Protein AF-A0AAU3IL36-F1 (afdb_monomer)

Foldseek 3Di:
DDDDPPPDPDDPPQPWDFQAKAQDPVVLVVLLVLCVVVVHPSVQKDKDFAPKDWDWDFPFFPDLVVLLQVLLVVLLVVLQVVLQVVLVPDPDPVVSVVSNVVSSVVSSVVRSVCSSVVVVVVDPPDRTDIDTDIDGSMMTMIGRPVCSVVSNVSCVVRDDPPRRPPDDPDPPDDPPPPPDDDPPPPPPPPPDPPPDDPPPPPDPVVVVVVVVVVVVVVVVVVVVVVVVVVVPPDDD

Nearest PDB structures (foldseek):
  8scx-assembly1_B  TM=8.638E-01  e=4.640E+00  Saccharomyces cerevisiae

pLDDT: mean 71.99, std 17.7, range [35.59, 97.5]

Radius of gyration: 37.18 Å; Cα contacts (8 Å, |Δi|>4): 236; chains: 1; bounding box: 108×60×87 Å

Mean predicted aligned error: 19.71 Å

Structure (mmCIF, N/CA/C/O backbone):
data_AF-A0AAU3IL36-F1
#
_entry.id   AF-A0AAU3IL36-F1
#
loop_
_atom_site.group_PDB
_atom_site.id
_atom_site.type_symbol
_atom_site.label_atom_id
_atom_site.label_alt_id
_atom_site.label_comp_id
_atom_site.label_asym_id
_atom_site.label_entity_id
_atom_site.label_seq_id
_atom_site.pdbx_PDB_ins_code
_atom_site.Cartn_x
_atom_site.Cartn_y
_atom_site.Cartn_z
_atom_site.occupancy
_atom_site.B_iso_or_equiv
_atom_site.auth_seq_id
_atom_site.auth_comp_id
_atom_site.auth_asym_id
_atom_site.auth_atom_id
_atom_site.pdbx_PDB_model_num
ATOM 1 N N . MET A 1 1 ? 30.737 -0.248 32.719 1.00 47.69 1 MET A N 1
ATOM 2 C CA . MET A 1 1 ? 29.610 0.654 32.406 1.00 47.69 1 MET A CA 1
ATOM 3 C C . MET A 1 1 ? 28.340 -0.180 32.448 1.00 47.69 1 MET A C 1
ATOM 5 O O . MET A 1 1 ? 28.147 -1.007 31.570 1.00 47.69 1 MET A O 1
ATOM 9 N N . GLN A 1 2 ? 27.564 -0.077 33.528 1.00 47.12 2 GLN A N 1
ATOM 10 C CA . GLN A 1 2 ? 26.271 -0.755 33.663 1.00 47.12 2 GLN A CA 1
ATOM 11 C C . GLN A 1 2 ? 25.231 0.098 32.939 1.00 47.12 2 GLN A C 1
ATOM 13 O O . GLN A 1 2 ? 24.998 1.242 33.318 1.00 47.12 2 GLN A O 1
ATOM 18 N N . TYR A 1 3 ? 24.672 -0.432 31.856 1.00 45.78 3 TYR A N 1
ATOM 19 C CA . TYR A 1 3 ? 23.538 0.176 31.176 1.00 45.78 3 TYR A CA 1
ATOM 20 C C . TYR A 1 3 ? 22.297 -0.099 32.032 1.00 45.78 3 TYR A C 1
ATOM 22 O O . TYR A 1 3 ? 21.746 -1.196 31.992 1.00 45.78 3 TYR A O 1
ATOM 30 N N . SER A 1 4 ? 21.901 0.870 32.862 1.00 60.88 4 SER A N 1
ATOM 31 C CA . SER A 1 4 ? 20.536 0.909 33.390 1.00 60.88 4 SER A CA 1
ATOM 32 C C . SER A 1 4 ? 19.607 1.115 32.197 1.00 60.88 4 SER A C 1
ATOM 34 O O . SER A 1 4 ? 19.754 2.139 31.523 1.00 60.88 4 SER A O 1
ATOM 36 N N . PRO A 1 5 ? 18.665 0.203 31.906 1.00 58.03 5 PRO A N 1
ATOM 37 C CA . PRO A 1 5 ? 17.601 0.540 30.981 1.00 58.03 5 PRO A CA 1
ATOM 38 C C . PRO A 1 5 ? 16.853 1.724 31.595 1.00 58.03 5 PRO A C 1
ATOM 40 O O . PRO A 1 5 ? 16.342 1.639 32.713 1.00 58.03 5 PRO A O 1
ATOM 43 N N . ALA A 1 6 ? 16.850 2.858 30.896 1.00 49.25 6 ALA A N 1
ATOM 44 C CA . ALA A 1 6 ? 15.913 3.922 31.195 1.00 49.25 6 ALA A CA 1
ATOM 45 C C . ALA A 1 6 ? 14.522 3.288 31.120 1.00 49.25 6 ALA A C 1
ATOM 47 O O . ALA A 1 6 ? 14.150 2.760 30.074 1.00 49.25 6 ALA A O 1
ATOM 48 N N . ALA A 1 7 ? 13.812 3.253 32.249 1.00 49.50 7 ALA A N 1
ATOM 49 C CA . ALA A 1 7 ? 12.426 2.831 32.287 1.00 49.50 7 ALA A CA 1
ATOM 50 C C . ALA A 1 7 ? 11.671 3.698 31.279 1.00 49.50 7 ALA A C 1
ATOM 52 O O . ALA A 1 7 ? 11.521 4.906 31.470 1.00 49.50 7 ALA A O 1
ATOM 53 N N . GLU A 1 8 ? 11.289 3.082 30.166 1.00 50.62 8 GLU A N 1
ATOM 54 C CA . GLU A 1 8 ? 10.425 3.686 29.170 1.00 50.62 8 GLU A CA 1
ATOM 55 C C . GLU A 1 8 ? 9.178 4.178 29.918 1.00 50.62 8 GLU A C 1
ATOM 57 O O . GLU A 1 8 ? 8.629 3.415 30.723 1.00 50.62 8 GLU A O 1
ATOM 62 N N . PRO A 1 9 ? 8.772 5.453 29.778 1.00 46.62 9 PRO A N 1
ATOM 63 C CA . PRO A 1 9 ? 7.613 5.957 30.491 1.00 46.62 9 PRO A CA 1
ATOM 64 C C . PRO A 1 9 ? 6.413 5.115 30.068 1.00 46.62 9 PRO A C 1
ATOM 66 O O . PRO A 1 9 ? 5.930 5.226 28.942 1.00 46.62 9 PRO A O 1
ATOM 69 N N . ALA A 1 10 ? 5.959 4.243 30.970 1.00 49.25 10 ALA A N 1
ATOM 70 C CA . ALA A 1 10 ? 4.724 3.506 30.806 1.00 49.25 10 ALA A CA 1
ATOM 71 C C . ALA A 1 10 ? 3.640 4.546 30.518 1.00 49.25 10 ALA A C 1
ATOM 73 O O . ALA A 1 10 ? 3.326 5.378 31.373 1.00 49.25 10 ALA A O 1
ATOM 74 N N . SER A 1 11 ? 3.128 4.537 29.284 1.00 51.50 11 SER A N 1
ATOM 75 C CA . SER A 1 11 ? 1.950 5.316 28.911 1.00 51.50 11 SER A CA 1
ATOM 76 C C . SER A 1 11 ? 0.910 5.107 30.010 1.00 51.50 11 SER A C 1
ATOM 78 O O . SER A 1 11 ? 0.756 3.956 30.431 1.00 51.50 11 SER A O 1
ATOM 80 N N . PRO A 1 12 ? 0.272 6.175 30.533 1.00 48.91 12 PRO A N 1
ATOM 81 C CA . PRO A 1 12 ? -0.570 6.089 31.719 1.00 48.91 12 PRO A CA 1
ATOM 82 C C . PRO A 1 12 ? -1.493 4.894 31.547 1.00 48.91 12 PRO A C 1
ATOM 84 O O . PRO A 1 12 ? -2.225 4.824 30.559 1.00 48.91 12 PRO A O 1
ATOM 87 N N . ALA A 1 13 ? -1.363 3.914 32.442 1.00 56.41 13 ALA A N 1
ATOM 88 C CA . ALA A 1 13 ? -2.150 2.699 32.409 1.00 56.41 13 ALA A CA 1
ATOM 89 C C . ALA A 1 13 ? -3.599 3.093 32.704 1.00 56.41 13 ALA A C 1
ATOM 91 O O . ALA A 1 13 ? -4.056 3.053 33.842 1.00 56.41 13 ALA A O 1
ATOM 92 N N . VAL A 1 14 ? -4.301 3.572 31.678 1.00 63.50 14 VAL A N 1
ATOM 93 C CA . VAL A 1 14 ? -5.748 3.702 31.694 1.00 63.50 14 VAL A CA 1
ATOM 94 C C . VAL A 1 14 ? -6.234 2.285 31.937 1.00 63.50 14 VAL A C 1
ATOM 96 O O . VAL A 1 14 ? -5.973 1.402 31.118 1.00 63.50 14 VAL A O 1
ATOM 99 N N . ASP A 1 15 ? -6.850 2.058 33.094 1.00 83.25 15 ASP A N 1
ATOM 100 C CA . ASP A 1 15 ? -7.436 0.770 33.444 1.00 83.25 15 ASP A CA 1
ATOM 101 C C . ASP A 1 15 ? -8.525 0.454 32.414 1.00 83.25 15 ASP A C 1
ATOM 103 O O . ASP A 1 15 ? -9.619 1.025 32.422 1.00 83.25 15 ASP A O 1
ATOM 107 N N . ARG A 1 16 ? -8.162 -0.380 31.441 1.00 85.44 16 ARG A N 1
ATOM 108 C CA . ARG A 1 16 ? -8.980 -0.764 30.296 1.00 85.44 16 ARG A CA 1
ATOM 109 C C . ARG A 1 16 ? -9.299 -2.239 30.432 1.00 85.44 16 ARG A C 1
ATOM 111 O O . ARG A 1 16 ? -8.406 -3.072 30.574 1.00 85.44 16 ARG A O 1
ATOM 118 N N . ARG A 1 17 ? -10.583 -2.561 30.366 1.00 88.25 17 ARG A N 1
ATOM 119 C CA . ARG A 1 17 ? -11.105 -3.919 30.493 1.00 88.25 17 ARG A CA 1
ATOM 120 C C . ARG A 1 17 ? -11.590 -4.414 29.144 1.00 88.25 17 ARG A C 1
ATOM 122 O O . ARG A 1 17 ? -12.101 -3.641 28.338 1.00 88.25 17 ARG A O 1
ATOM 129 N N . LEU A 1 18 ? -11.406 -5.709 28.909 1.00 89.19 18 LEU A N 1
ATOM 130 C CA . LEU A 1 18 ? -11.875 -6.365 27.698 1.00 89.19 18 LEU A CA 1
ATOM 131 C C . LEU A 1 18 ? -13.404 -6.311 27.639 1.00 89.19 18 LEU A C 1
ATOM 133 O O . LEU A 1 18 ? -14.065 -6.798 28.553 1.00 89.19 18 LEU A O 1
ATOM 137 N N . LEU A 1 19 ? -13.936 -5.756 26.554 1.00 87.25 19 LEU A N 1
ATOM 138 C CA . LEU A 1 19 ? -15.366 -5.725 26.271 1.00 87.25 19 LEU A CA 1
ATOM 139 C C . LEU A 1 19 ? -15.769 -6.919 25.405 1.00 87.25 19 LEU A C 1
ATOM 141 O O . LEU A 1 19 ? -16.670 -7.677 25.754 1.00 87.25 19 LEU A O 1
ATOM 145 N N . VAL A 1 20 ? -15.093 -7.085 24.269 1.00 86.31 20 VAL A N 1
ATOM 146 C CA . VAL A 1 20 ? -15.392 -8.122 23.279 1.00 86.31 20 VAL A CA 1
ATOM 147 C C . VAL A 1 20 ? -14.167 -8.382 22.410 1.00 86.31 20 VAL A C 1
ATOM 149 O O . VAL A 1 20 ? -13.289 -7.529 22.282 1.00 86.31 20 VAL A O 1
ATOM 152 N N . SER A 1 21 ? -14.120 -9.559 21.801 1.00 87.25 21 SER A N 1
ATOM 153 C CA . SER A 1 21 ? -13.015 -9.990 20.957 1.00 87.25 21 SER A CA 1
ATOM 154 C C . SER A 1 21 ? -13.503 -10.534 19.634 1.00 87.25 21 SER A C 1
ATOM 156 O O . SER A 1 21 ? -14.542 -11.191 19.583 1.00 87.25 21 SER A O 1
ATOM 158 N N . TYR A 1 22 ? -12.720 -10.287 18.591 1.00 86.94 22 TYR A N 1
ATOM 159 C CA . TYR A 1 22 ? -13.033 -10.638 17.215 1.00 86.94 22 TYR A CA 1
ATOM 160 C C . TYR A 1 22 ? -11.817 -11.241 16.510 1.00 86.94 22 TYR A C 1
ATOM 162 O O . TYR A 1 22 ? -10.682 -10.861 16.782 1.00 86.94 22 TYR A O 1
ATOM 170 N N . ASP A 1 23 ? -12.054 -12.115 15.535 1.00 84.81 23 ASP A N 1
ATOM 171 C CA . ASP A 1 23 ? -10.988 -12.725 14.720 1.00 84.81 23 ASP A CA 1
ATOM 172 C C . ASP A 1 23 ? -10.541 -11.831 13.552 1.00 84.81 23 ASP A C 1
ATOM 174 O O . ASP A 1 23 ? -9.595 -12.136 12.833 1.00 84.81 23 ASP A O 1
ATOM 178 N N . ASN A 1 24 ? -11.241 -10.718 13.324 1.00 85.19 24 ASN A N 1
ATOM 179 C CA . ASN A 1 24 ? -10.944 -9.790 12.243 1.00 85.19 24 ASN A CA 1
ATOM 180 C C . ASN A 1 24 ? -11.087 -8.333 12.692 1.00 85.19 24 ASN A C 1
ATOM 182 O O . ASN A 1 24 ? -11.968 -7.982 13.480 1.00 85.19 24 ASN A O 1
ATOM 186 N N . TYR A 1 25 ? -10.231 -7.475 12.136 1.00 86.81 25 TYR A N 1
ATOM 187 C CA . TYR A 1 25 ? -10.204 -6.050 12.460 1.00 86.81 25 TYR A CA 1
ATOM 188 C C . TYR A 1 25 ? -11.510 -5.336 12.084 1.00 86.81 25 TYR A C 1
ATOM 190 O O . TYR A 1 25 ? -11.97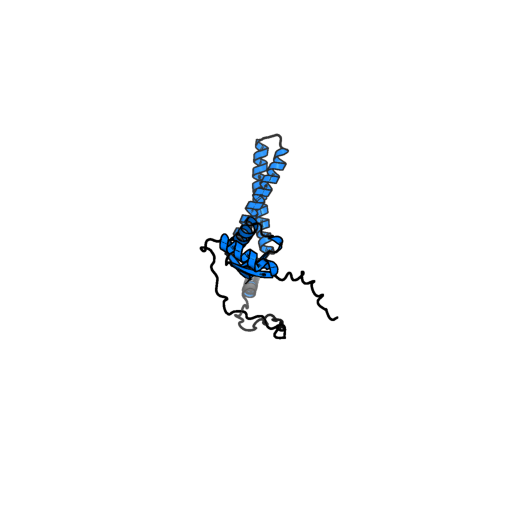6 -4.475 12.821 1.00 86.81 25 TYR A O 1
ATOM 198 N N . ALA A 1 26 ? -12.140 -5.721 10.969 1.00 88.75 26 ALA A N 1
ATOM 199 C CA . ALA A 1 26 ? -13.360 -5.075 10.489 1.00 88.75 26 ALA A CA 1
ATOM 200 C C . ALA A 1 26 ? -14.544 -5.238 11.462 1.00 88.75 26 ALA A C 1
ATOM 202 O O . ALA A 1 26 ? -15.341 -4.316 11.615 1.00 88.75 26 ALA A O 1
ATOM 203 N N . ALA A 1 27 ? -14.664 -6.387 12.130 1.00 83.88 27 ALA A N 1
ATOM 204 C CA . ALA A 1 27 ? -15.673 -6.625 13.159 1.00 83.88 27 ALA A CA 1
ATOM 205 C C . ALA A 1 27 ? -15.374 -5.827 14.436 1.00 83.88 27 ALA A C 1
ATOM 207 O O . ALA A 1 27 ? -16.287 -5.226 15.002 1.00 83.88 27 ALA A O 1
ATOM 208 N N . ALA A 1 28 ? -14.100 -5.733 14.837 1.00 87.06 28 ALA A N 1
ATOM 209 C CA . ALA A 1 28 ? -13.685 -4.875 15.946 1.00 87.06 28 ALA A CA 1
ATOM 210 C C . ALA A 1 28 ? -13.990 -3.393 15.671 1.00 87.06 28 ALA A C 1
ATOM 212 O O . ALA A 1 28 ? -14.538 -2.711 16.534 1.00 87.06 28 ALA A O 1
ATOM 213 N N . GLN A 1 29 ? -13.716 -2.914 14.455 1.00 90.06 29 GLN A N 1
ATOM 214 C CA . GLN A 1 29 ? -14.045 -1.553 14.034 1.00 90.06 29 GLN A CA 1
ATOM 215 C C . GLN A 1 29 ? -15.561 -1.312 14.035 1.00 90.06 29 GLN A C 1
ATOM 217 O O . GLN A 1 29 ? -16.012 -0.320 14.594 1.00 90.06 29 GLN A O 1
ATOM 222 N N . ARG A 1 30 ? -16.361 -2.249 13.506 1.00 88.62 30 ARG A N 1
ATOM 223 C CA . ARG A 1 30 ? -17.833 -2.155 13.532 1.00 88.62 30 ARG A CA 1
ATOM 224 C C . ARG A 1 30 ? -18.407 -2.085 14.948 1.00 88.62 30 ARG A C 1
ATOM 226 O O . ARG A 1 30 ? -19.402 -1.400 15.170 1.00 88.62 30 ARG A O 1
ATOM 233 N N . ALA A 1 31 ? -17.794 -2.774 15.909 1.00 85.62 31 ALA A N 1
ATOM 234 C CA . ALA A 1 31 ? -18.198 -2.687 17.308 1.00 85.62 31 ALA A CA 1
ATOM 235 C C . ALA A 1 31 ? -17.948 -1.287 17.889 1.00 85.62 31 ALA A C 1
ATOM 237 O O . ALA A 1 31 ? -18.802 -0.761 18.598 1.00 85.62 31 ALA A O 1
ATOM 238 N N . VAL A 1 32 ? -16.808 -0.671 17.559 1.00 89.31 32 VAL A N 1
ATOM 239 C CA . VAL A 1 32 ? -16.496 0.707 17.968 1.00 89.31 32 VAL A CA 1
ATOM 240 C C . VAL A 1 32 ? -17.412 1.714 17.270 1.00 89.31 32 VAL A C 1
ATOM 242 O O . VAL A 1 32 ? -17.919 2.608 17.941 1.00 89.31 32 VAL A O 1
ATOM 245 N N . ASP A 1 33 ? -17.709 1.532 15.980 1.00 89.50 33 ASP A N 1
ATOM 246 C CA . ASP A 1 33 ? -18.684 2.362 15.256 1.00 89.50 33 ASP A CA 1
ATOM 247 C C . ASP A 1 33 ? -20.070 2.283 15.912 1.00 89.50 33 ASP A C 1
ATOM 249 O O . ASP A 1 33 ? -20.683 3.307 16.187 1.00 89.50 33 ASP A O 1
ATOM 253 N N . THR A 1 34 ? -20.530 1.079 16.272 1.00 87.62 34 THR A N 1
ATOM 254 C CA . THR A 1 34 ? -21.825 0.889 16.957 1.00 87.62 34 THR A CA 1
ATOM 255 C C . THR A 1 34 ? -21.868 1.611 18.308 1.00 87.62 34 THR A C 1
ATOM 257 O O . THR A 1 34 ? -22.891 2.183 18.683 1.00 87.62 34 THR A O 1
ATOM 260 N N . LEU A 1 35 ? -20.757 1.600 19.053 1.00 87.50 35 LEU A N 1
ATOM 261 C CA . LEU A 1 35 ? -20.632 2.356 20.299 1.00 87.50 35 LEU A CA 1
ATOM 262 C C . LEU A 1 35 ? -20.668 3.868 20.030 1.00 87.50 35 LEU A C 1
ATOM 264 O O . LEU A 1 35 ? -21.391 4.587 20.720 1.00 87.50 35 LEU A O 1
ATOM 268 N N . SER A 1 36 ? -19.940 4.339 19.016 1.00 89.31 36 SER A N 1
ATOM 269 C CA . SER A 1 36 ? -19.925 5.747 18.603 1.00 89.31 36 SER A CA 1
ATOM 270 C C . SER A 1 36 ? -21.322 6.243 18.227 1.00 89.31 36 SER A C 1
ATOM 272 O O . SER A 1 36 ? -21.754 7.290 18.706 1.00 89.31 36 SER A O 1
ATOM 274 N N . ASP A 1 37 ? -22.055 5.472 17.424 1.00 89.44 37 ASP A N 1
ATOM 275 C CA . ASP A 1 37 ? -23.414 5.799 16.980 1.00 89.44 37 ASP A CA 1
ATOM 276 C C . ASP A 1 37 ? -24.404 5.863 18.151 1.00 89.44 37 ASP A C 1
ATOM 278 O O . ASP A 1 37 ? -25.346 6.656 18.146 1.00 89.44 37 ASP A O 1
ATOM 282 N N . ALA A 1 38 ? -24.164 5.067 19.195 1.00 86.25 38 ALA A N 1
ATOM 283 C CA . ALA A 1 38 ? -24.921 5.096 20.441 1.00 86.25 38 ALA A CA 1
ATOM 284 C C . ALA A 1 38 ? -24.519 6.249 21.390 1.00 86.25 38 ALA A C 1
ATOM 286 O O . ALA A 1 38 ? -25.052 6.347 22.498 1.00 86.25 38 ALA A O 1
ATOM 287 N N . GLY A 1 39 ? -23.594 7.123 20.978 1.00 84.94 39 GLY A N 1
ATOM 288 C CA . GLY A 1 39 ? -23.122 8.266 21.763 1.00 84.94 39 GLY A CA 1
ATOM 289 C C . GLY A 1 39 ? -22.106 7.904 22.848 1.00 84.94 39 GLY A C 1
ATOM 290 O O . GLY A 1 39 ? -21.935 8.658 23.807 1.00 84.94 39 GLY A O 1
ATOM 291 N N . PHE A 1 40 ? -21.450 6.748 22.737 1.00 89.06 40 PHE A N 1
ATOM 292 C CA . PHE A 1 40 ? -20.394 6.341 23.658 1.00 89.06 40 PHE A CA 1
ATOM 293 C C . PHE A 1 40 ? -19.097 7.143 23.408 1.00 89.06 40 PHE A C 1
ATOM 295 O O . PHE A 1 40 ? -18.701 7.294 22.251 1.00 89.06 40 PHE A O 1
ATOM 302 N N . PRO A 1 41 ? -18.383 7.607 24.454 1.00 87.12 41 PRO A N 1
ATOM 303 C CA . PRO A 1 41 ? -17.103 8.307 24.306 1.00 87.12 41 PRO A CA 1
ATOM 304 C C . PRO A 1 41 ? -15.976 7.340 23.892 1.00 87.12 41 PRO A C 1
ATOM 306 O O . PRO A 1 41 ? -15.272 6.763 24.732 1.00 87.12 41 PRO A O 1
ATOM 309 N N . VAL A 1 42 ? -15.814 7.134 22.580 1.00 86.06 42 VAL A N 1
ATOM 310 C CA . VAL A 1 42 ? -14.859 6.187 21.970 1.00 86.06 42 VAL A CA 1
ATOM 311 C C . VAL A 1 42 ? -13.389 6.503 22.247 1.00 86.06 42 VAL A C 1
ATOM 313 O O . VAL A 1 42 ? -12.550 5.613 22.126 1.00 86.06 42 VAL A O 1
ATOM 316 N N . GLU A 1 43 ? -13.055 7.709 22.700 1.00 87.75 43 GLU A N 1
ATOM 317 C CA . GLU A 1 43 ? -11.719 8.071 23.191 1.00 87.75 43 GLU A CA 1
ATOM 318 C C . GLU A 1 43 ? -11.265 7.210 24.387 1.00 87.75 43 GLU A C 1
ATOM 320 O O . GLU A 1 43 ? -10.069 7.075 24.654 1.00 87.75 43 GLU A O 1
ATOM 325 N N . ASN A 1 44 ? -12.217 6.572 25.075 1.00 87.38 44 ASN A N 1
ATOM 326 C CA . ASN A 1 44 ? -11.971 5.622 26.159 1.00 87.38 44 ASN A CA 1
ATOM 327 C C . ASN A 1 44 ? -11.914 4.161 25.687 1.00 87.38 44 ASN A C 1
ATOM 329 O O . ASN A 1 44 ? -11.810 3.256 26.522 1.00 87.38 44 ASN A O 1
ATOM 333 N N . SER A 1 45 ? -11.981 3.921 24.376 1.00 87.62 45 SER A N 1
ATOM 334 C CA . SER A 1 45 ? -11.866 2.600 23.764 1.00 87.62 45 SER A CA 1
ATOM 335 C C . SER A 1 45 ? -10.496 2.393 23.112 1.00 87.62 45 SER A C 1
ATOM 337 O O . SER A 1 45 ? -9.836 3.338 22.679 1.00 87.62 45 SER A O 1
ATOM 339 N N . ALA A 1 46 ? -10.035 1.148 23.072 1.00 89.00 46 ALA A N 1
ATOM 340 C CA . ALA A 1 46 ? -8.809 0.757 22.391 1.00 89.00 46 ALA A CA 1
ATOM 341 C C . ALA A 1 46 ? -9.008 -0.589 21.694 1.00 89.00 46 ALA A C 1
ATOM 343 O O . ALA A 1 46 ? -9.586 -1.504 22.275 1.00 89.00 46 ALA A O 1
ATOM 344 N N . ILE A 1 47 ? -8.489 -0.720 20.474 1.00 90.19 47 ILE A N 1
ATOM 345 C CA . ILE A 1 47 ? -8.417 -2.000 19.766 1.00 90.19 47 ILE A CA 1
ATOM 346 C C . ILE A 1 47 ? -6.985 -2.514 19.896 1.00 90.19 47 ILE A C 1
ATOM 348 O O . ILE A 1 47 ? -6.047 -1.846 19.461 1.00 90.19 47 ILE A O 1
ATOM 352 N N . ILE A 1 48 ? -6.812 -3.689 20.493 1.00 89.31 48 ILE A N 1
ATOM 353 C CA . ILE A 1 48 ? -5.513 -4.346 20.644 1.00 89.31 48 ILE A CA 1
ATOM 354 C C . ILE A 1 48 ? -5.499 -5.596 19.772 1.00 89.31 48 ILE A C 1
ATOM 356 O O . ILE A 1 48 ? -6.342 -6.474 19.918 1.00 89.31 48 ILE A O 1
ATOM 360 N N . GLY A 1 49 ? -4.523 -5.679 18.869 1.00 87.31 49 GLY A N 1
ATOM 361 C CA . GLY A 1 49 ? -4.206 -6.923 18.178 1.00 87.31 49 GLY A CA 1
ATOM 362 C C . GLY A 1 49 ? -3.405 -7.839 19.101 1.00 87.31 49 GLY A C 1
ATOM 363 O O . GLY A 1 49 ? -2.335 -7.450 19.570 1.00 87.31 49 GLY A O 1
ATOM 364 N N . SER A 1 50 ? -3.913 -9.035 19.364 1.00 87.19 50 SER A N 1
ATOM 365 C CA . SER A 1 50 ? -3.239 -10.092 20.117 1.00 87.19 50 SER A CA 1
ATOM 366 C C . SER A 1 50 ? -2.798 -11.220 19.178 1.00 87.19 50 SER A C 1
ATOM 368 O O . SER A 1 50 ? -3.230 -11.308 18.025 1.00 87.19 50 SER A O 1
ATOM 370 N N . ASP A 1 51 ? -1.862 -12.050 19.648 1.00 82.69 51 ASP A N 1
ATOM 371 C CA . ASP A 1 51 ? -1.294 -13.160 18.875 1.00 82.69 51 ASP A CA 1
ATOM 372 C C . ASP A 1 51 ? -0.719 -12.712 17.524 1.00 82.69 51 ASP A C 1
ATOM 374 O O . ASP A 1 51 ? -1.096 -13.224 16.470 1.00 82.69 51 ASP A O 1
ATOM 378 N N . LEU A 1 52 ? 0.178 -11.720 17.550 1.00 85.50 52 LEU A N 1
ATOM 379 C CA . LEU A 1 52 ? 0.849 -11.241 16.345 1.00 85.50 52 LEU A CA 1
ATOM 380 C C . LEU A 1 52 ? 1.647 -12.381 15.708 1.00 85.50 52 LEU A C 1
ATOM 382 O O . LEU A 1 52 ? 2.583 -12.923 16.298 1.00 85.50 52 LEU A O 1
ATOM 386 N N . ARG A 1 53 ? 1.271 -12.730 14.484 1.00 79.94 53 ARG A N 1
ATOM 387 C CA . ARG A 1 53 ? 1.948 -13.712 13.650 1.00 79.94 53 ARG A CA 1
ATOM 388 C C . ARG A 1 53 ? 2.650 -12.968 12.532 1.00 79.94 53 ARG A C 1
ATOM 390 O O . ARG A 1 53 ? 2.069 -12.112 11.867 1.00 79.94 53 ARG A O 1
ATOM 397 N N . LEU A 1 54 ? 3.919 -13.301 12.344 1.00 80.69 54 LEU A N 1
ATOM 398 C CA . LEU A 1 54 ? 4.654 -12.884 11.167 1.00 80.69 54 LEU A CA 1
ATOM 399 C C . LEU A 1 54 ? 4.292 -13.852 10.044 1.00 80.69 54 LEU A C 1
ATOM 401 O O . LEU A 1 54 ? 4.684 -15.018 10.081 1.00 80.69 54 LEU A O 1
ATOM 405 N N . GLU A 1 55 ? 3.514 -13.384 9.078 1.00 77.12 55 GLU A N 1
ATOM 406 C CA . GLU A 1 55 ? 3.256 -14.138 7.861 1.00 77.12 55 GLU A CA 1
ATOM 407 C C . GLU A 1 55 ? 4.321 -13.768 6.829 1.00 77.12 55 GLU A C 1
ATOM 409 O O . GLU A 1 55 ? 4.461 -12.608 6.427 1.00 77.12 55 GLU A O 1
ATOM 414 N N . GLU A 1 56 ? 5.097 -14.765 6.412 1.00 73.69 56 GLU A N 1
ATOM 415 C CA . GLU A 1 56 ? 6.024 -14.634 5.297 1.00 73.69 56 GLU A CA 1
ATOM 416 C C . GLU A 1 56 ? 5.336 -15.137 4.026 1.00 73.69 56 GLU A C 1
ATOM 418 O O . GLU A 1 56 ? 5.368 -16.324 3.697 1.00 73.69 56 GLU A O 1
ATOM 423 N N . THR A 1 57 ? 4.667 -14.234 3.304 1.00 74.94 57 THR A N 1
ATOM 424 C CA . THR A 1 57 ? 3.993 -14.611 2.060 1.00 74.94 57 THR A CA 1
ATOM 425 C C . THR A 1 57 ? 5.030 -14.740 0.944 1.00 74.94 57 THR A C 1
ATOM 427 O O . THR A 1 57 ? 5.556 -13.747 0.421 1.00 74.94 57 THR A O 1
ATOM 430 N N . VAL A 1 58 ? 5.321 -15.983 0.560 1.00 69.69 58 VAL A N 1
ATOM 431 C CA . VAL A 1 58 ? 6.204 -16.306 -0.567 1.00 69.69 58 VAL A CA 1
ATOM 432 C C . VAL A 1 58 ? 5.499 -15.909 -1.864 1.00 69.69 58 VAL A C 1
ATOM 434 O O . VAL A 1 58 ? 4.605 -16.596 -2.348 1.00 69.69 58 VAL A O 1
ATOM 437 N N . THR A 1 59 ? 5.885 -14.766 -2.428 1.00 66.88 59 THR A N 1
ATOM 438 C CA . THR A 1 59 ? 5.206 -14.173 -3.596 1.00 66.88 59 THR A CA 1
ATOM 439 C C . THR A 1 59 ? 5.644 -14.834 -4.914 1.00 66.88 59 THR A C 1
ATOM 441 O O . THR A 1 59 ? 4.983 -14.691 -5.942 1.00 66.88 59 THR A O 1
ATOM 444 N N . GLY A 1 60 ? 6.748 -15.588 -4.899 1.00 64.75 60 GLY A N 1
ATOM 445 C CA . GLY A 1 60 ? 7.234 -16.383 -6.028 1.00 64.75 60 GLY A CA 1
ATOM 446 C C . GLY A 1 60 ? 8.754 -16.339 -6.188 1.00 64.75 60 GLY A C 1
ATOM 447 O O . GLY A 1 60 ? 9.468 -15.749 -5.372 1.00 64.75 60 GLY A O 1
ATOM 448 N N . ARG A 1 61 ? 9.246 -16.962 -7.269 1.00 63.06 61 ARG A N 1
ATOM 449 C CA . ARG A 1 61 ? 10.673 -16.967 -7.626 1.00 63.06 61 ARG A CA 1
ATOM 450 C C . ARG A 1 61 ? 11.066 -15.603 -8.184 1.00 63.06 61 ARG A C 1
ATOM 452 O O . ARG A 1 61 ? 10.547 -15.180 -9.221 1.00 63.06 61 ARG A O 1
ATOM 459 N N . LEU A 1 62 ? 11.973 -14.915 -7.500 1.00 62.94 62 LEU A N 1
ATOM 460 C CA . LEU A 1 62 ? 12.538 -13.663 -7.988 1.00 62.94 62 LEU A CA 1
ATOM 461 C C . LEU A 1 62 ? 13.611 -14.014 -9.025 1.00 62.94 62 LEU A C 1
ATOM 463 O O . LEU A 1 62 ? 14.743 -14.324 -8.686 1.00 62.94 62 LEU A O 1
ATOM 467 N N . THR A 1 63 ? 13.227 -14.068 -10.298 1.00 71.06 63 THR A N 1
ATOM 468 C CA . THR A 1 63 ? 14.174 -14.322 -11.387 1.00 71.06 63 THR A CA 1
ATOM 469 C C . THR A 1 63 ? 14.767 -13.006 -11.876 1.00 71.06 63 THR A C 1
ATOM 471 O O . THR A 1 63 ? 14.060 -11.999 -11.976 1.00 71.06 63 THR A O 1
ATOM 474 N N . ASN A 1 64 ? 16.043 -13.027 -12.270 1.00 71.56 64 ASN A N 1
ATOM 475 C CA . ASN A 1 64 ? 16.737 -11.884 -12.877 1.00 71.56 64 ASN A CA 1
ATOM 476 C C . ASN A 1 64 ? 15.933 -11.240 -14.027 1.00 71.56 64 ASN A C 1
ATOM 478 O O . ASN A 1 64 ? 15.939 -10.022 -14.199 1.00 71.56 64 ASN A O 1
ATOM 482 N N . GLY A 1 65 ? 15.175 -12.051 -14.777 1.00 76.44 65 GLY A N 1
ATOM 483 C CA . GLY A 1 65 ? 14.287 -11.578 -15.839 1.00 76.44 65 GLY A CA 1
ATOM 484 C C . GLY A 1 65 ? 13.117 -10.725 -15.338 1.00 76.44 65 GLY A C 1
ATOM 485 O O . GLY A 1 65 ? 12.752 -9.750 -15.991 1.00 76.44 65 GLY A O 1
ATOM 486 N N . ARG A 1 66 ? 12.549 -11.025 -14.162 1.00 80.38 66 ARG A N 1
ATOM 487 C CA . ARG A 1 66 ? 11.458 -10.227 -13.582 1.00 80.38 66 ARG A CA 1
ATOM 488 C C . ARG A 1 66 ? 11.956 -8.868 -13.093 1.00 80.38 66 ARG A C 1
ATOM 490 O O . ARG A 1 66 ? 11.262 -7.880 -13.306 1.00 80.38 66 ARG A O 1
ATOM 497 N N . ALA A 1 67 ? 13.159 -8.813 -12.522 1.00 82.31 67 ALA A N 1
ATOM 498 C CA . ALA A 1 67 ? 13.801 -7.559 -12.127 1.00 82.31 67 ALA A CA 1
ATOM 499 C C . ALA A 1 67 ? 14.126 -6.667 -13.339 1.00 82.31 67 ALA A C 1
ATOM 501 O O . ALA A 1 67 ? 13.808 -5.474 -13.343 1.00 82.31 67 ALA A O 1
ATOM 502 N N . ALA A 1 68 ? 14.677 -7.260 -14.404 1.00 85.38 68 ALA A N 1
ATOM 503 C CA . ALA A 1 68 ? 14.912 -6.564 -15.666 1.00 85.38 68 ALA A CA 1
ATOM 504 C C . ALA A 1 68 ? 13.601 -6.064 -16.291 1.00 85.38 68 ALA A C 1
ATOM 506 O O . ALA A 1 68 ? 13.544 -4.932 -16.758 1.00 85.38 68 ALA A O 1
ATOM 507 N N . LEU A 1 69 ? 12.522 -6.852 -16.237 1.00 87.62 69 LEU A N 1
ATOM 508 C CA . LEU A 1 69 ? 11.210 -6.446 -16.746 1.00 87.62 69 LEU A CA 1
ATOM 509 C C . LEU A 1 69 ? 10.623 -5.267 -15.958 1.00 87.62 69 LEU A C 1
ATOM 511 O O . LEU A 1 69 ? 10.138 -4.309 -16.556 1.00 87.62 69 LEU A O 1
ATOM 515 N N . THR A 1 70 ? 10.682 -5.302 -14.623 1.00 88.12 70 THR A N 1
ATOM 516 C CA . THR A 1 70 ? 10.229 -4.170 -13.797 1.00 88.12 70 THR A CA 1
ATOM 517 C C . THR A 1 70 ? 11.061 -2.916 -14.053 1.00 88.12 70 THR A C 1
ATOM 519 O O . THR A 1 70 ? 10.505 -1.822 -14.154 1.00 88.12 70 THR A O 1
ATOM 522 N N . GLY A 1 71 ? 12.374 -3.079 -14.233 1.00 88.88 71 GLY A N 1
ATOM 523 C CA . GLY A 1 71 ? 13.274 -1.997 -14.615 1.00 88.88 71 GLY A CA 1
ATOM 524 C C . GLY A 1 71 ? 12.956 -1.437 -16.001 1.00 88.88 71 GLY A C 1
ATOM 525 O O . GLY A 1 71 ? 12.904 -0.223 -16.166 1.00 88.88 71 GLY A O 1
ATOM 526 N N . LEU A 1 72 ? 12.660 -2.301 -16.975 1.00 94.25 72 LEU A N 1
ATOM 527 C CA . LEU A 1 72 ? 12.270 -1.924 -18.333 1.00 94.25 72 LEU A CA 1
ATOM 528 C C . LEU A 1 72 ? 11.010 -1.063 -18.327 1.00 94.25 72 LEU A C 1
ATOM 530 O O . LEU A 1 72 ? 10.982 -0.014 -18.963 1.00 94.25 72 LEU A O 1
ATOM 534 N N . ILE A 1 73 ? 9.984 -1.482 -17.582 1.00 95.75 73 ILE A N 1
ATOM 535 C CA . ILE A 1 73 ? 8.723 -0.740 -17.463 1.00 95.75 73 ILE A CA 1
ATOM 536 C C . ILE A 1 73 ? 8.977 0.632 -16.829 1.00 95.75 73 ILE A C 1
ATOM 538 O O . ILE A 1 73 ? 8.563 1.651 -17.382 1.00 95.75 73 ILE A O 1
ATOM 542 N N . SER A 1 74 ? 9.698 0.678 -15.704 1.00 93.25 74 SER A N 1
ATOM 543 C CA . SER A 1 74 ? 10.028 1.941 -15.032 1.00 93.25 74 SER A CA 1
ATOM 544 C C . SER A 1 74 ? 10.868 2.862 -15.922 1.00 93.25 74 SER A C 1
ATOM 546 O O . SER A 1 74 ? 10.639 4.070 -15.968 1.00 93.25 74 SER A O 1
ATOM 548 N N . GLY A 1 75 ? 11.825 2.294 -16.652 1.00 93.25 75 GLY A N 1
ATOM 549 C CA . GLY A 1 75 ? 12.690 3.008 -17.581 1.00 93.25 75 GLY A CA 1
ATOM 550 C C . GLY A 1 75 ? 11.949 3.537 -18.803 1.00 93.25 75 GLY A C 1
ATOM 551 O O . GLY A 1 75 ? 12.201 4.661 -19.222 1.00 93.25 75 GLY A O 1
ATOM 552 N N . ALA A 1 76 ? 10.993 2.779 -19.342 1.00 96.94 76 ALA A N 1
ATOM 553 C CA . ALA A 1 76 ? 10.140 3.212 -20.445 1.00 96.94 76 ALA A CA 1
ATOM 554 C C . ALA A 1 76 ? 9.275 4.411 -20.041 1.00 96.94 76 ALA A C 1
ATOM 556 O O . ALA A 1 76 ? 9.163 5.367 -20.802 1.00 96.94 76 ALA A O 1
ATOM 557 N N . VAL A 1 77 ? 8.707 4.395 -18.829 1.00 97.06 77 VAL A N 1
ATOM 558 C CA . VAL A 1 77 ? 7.933 5.525 -18.290 1.00 97.06 77 VAL A CA 1
ATOM 559 C C . VAL A 1 77 ? 8.826 6.745 -18.071 1.00 97.06 77 VAL A C 1
ATOM 561 O O . VAL A 1 77 ? 8.461 7.852 -18.461 1.00 97.06 77 VAL A O 1
ATOM 564 N N . PHE A 1 78 ? 10.018 6.561 -17.502 1.00 96.62 78 PHE A N 1
ATOM 565 C CA . PHE A 1 78 ? 10.980 7.653 -17.355 1.00 96.62 78 PHE A CA 1
ATOM 566 C C . PHE A 1 78 ? 11.396 8.227 -18.720 1.00 96.62 78 PHE A C 1
ATOM 568 O O . PHE A 1 78 ? 11.350 9.437 -18.927 1.00 96.62 78 PHE A O 1
ATOM 575 N N . GLY A 1 79 ? 11.717 7.357 -19.679 1.00 95.31 79 GLY A N 1
ATOM 576 C CA . GLY A 1 79 ? 12.044 7.714 -21.056 1.00 95.31 79 GLY A CA 1
ATOM 577 C C . GLY A 1 79 ? 10.897 8.412 -21.786 1.00 95.31 79 GLY A C 1
ATOM 578 O O . GLY A 1 79 ? 11.146 9.349 -22.537 1.00 95.31 79 GLY A O 1
ATOM 579 N N . LEU A 1 80 ? 9.645 8.030 -21.521 1.00 97.00 80 LEU A N 1
ATOM 580 C CA . LEU A 1 80 ? 8.451 8.714 -22.022 1.00 97.00 80 LEU A CA 1
ATOM 581 C C . LEU A 1 80 ? 8.385 10.150 -21.502 1.00 97.00 80 LEU A C 1
ATOM 583 O O . LEU A 1 80 ? 8.175 11.065 -22.291 1.00 97.00 80 LEU A O 1
ATOM 587 N N . ILE A 1 81 ? 8.575 10.359 -20.197 1.00 97.00 81 ILE A N 1
ATOM 588 C CA . ILE A 1 81 ? 8.524 11.694 -19.581 1.00 97.00 81 ILE A CA 1
ATOM 589 C C . ILE A 1 81 ? 9.659 12.572 -20.117 1.00 97.00 81 ILE A C 1
ATOM 591 O O . ILE A 1 81 ? 9.424 13.709 -20.527 1.00 97.00 81 ILE A O 1
ATOM 595 N N . VAL A 1 82 ? 10.879 12.033 -20.165 1.00 95.12 82 VAL A N 1
ATOM 596 C CA . VAL A 1 82 ? 12.057 12.730 -20.699 1.00 95.12 82 VAL A CA 1
ATOM 597 C C . VAL A 1 82 ? 11.861 13.052 -22.181 1.00 95.12 82 VAL A C 1
ATOM 599 O O . VAL A 1 82 ? 12.037 14.196 -22.586 1.00 95.12 82 VAL A O 1
ATOM 602 N N . GLY A 1 83 ? 11.424 12.085 -22.985 1.00 94.44 83 GLY A N 1
ATOM 603 C CA . GLY A 1 83 ? 11.157 12.270 -24.410 1.00 94.44 83 GLY A CA 1
ATOM 604 C C . GLY A 1 83 ? 10.043 13.273 -24.683 1.00 94.44 83 GLY A C 1
ATOM 605 O O . GLY A 1 83 ? 10.177 14.097 -25.582 1.00 94.44 83 GLY A O 1
ATOM 606 N N . MET A 1 84 ? 8.975 13.256 -23.880 1.00 95.25 84 MET A N 1
ATOM 607 C CA . MET A 1 84 ? 7.899 14.246 -23.935 1.00 95.25 84 MET A CA 1
ATOM 608 C C . MET A 1 84 ? 8.459 15.645 -23.679 1.00 95.25 84 MET A C 1
ATOM 610 O O . MET A 1 84 ? 8.208 16.557 -24.459 1.00 95.25 84 MET A O 1
ATOM 614 N N . PHE A 1 85 ? 9.271 15.798 -22.631 1.00 94.62 85 PHE A N 1
ATOM 615 C CA . PHE A 1 85 ? 9.881 17.073 -22.273 1.00 94.62 85 PHE A CA 1
ATOM 616 C C . PHE A 1 85 ? 10.840 17.588 -23.353 1.00 94.62 85 PHE A C 1
ATOM 618 O O . PHE A 1 85 ? 10.699 18.728 -23.784 1.00 94.62 85 PHE A O 1
ATOM 625 N N . LEU A 1 86 ? 11.767 16.757 -23.847 1.00 91.75 86 LEU A N 1
ATOM 626 C CA . LEU A 1 86 ? 12.663 17.135 -24.950 1.00 91.75 86 LEU A CA 1
ATOM 627 C C . LEU A 1 86 ? 11.884 17.427 -26.237 1.00 91.75 86 LEU A C 1
ATOM 629 O O . LEU A 1 86 ? 12.226 18.348 -26.977 1.00 91.75 86 LEU A O 1
ATOM 633 N N . GLY A 1 87 ? 10.820 16.668 -26.489 1.00 91.25 87 GLY A N 1
ATOM 634 C CA . GLY A 1 87 ? 9.932 16.857 -27.624 1.00 91.25 87 GLY A CA 1
ATOM 635 C C . GLY A 1 87 ? 9.252 18.226 -27.626 1.00 91.25 87 GLY A C 1
ATOM 636 O O . GLY A 1 87 ? 9.071 18.796 -28.697 1.00 91.25 87 GLY A O 1
ATOM 637 N N . LEU A 1 88 ? 8.929 18.810 -26.467 1.00 91.00 88 LEU A N 1
ATOM 638 C CA . LEU A 1 88 ? 8.327 20.152 -26.408 1.00 91.00 88 LEU A CA 1
ATOM 639 C C . LEU A 1 88 ? 9.233 21.252 -26.985 1.00 91.00 88 LEU A C 1
ATOM 641 O O . LEU A 1 88 ? 8.734 22.297 -27.393 1.00 91.00 88 LEU A O 1
ATOM 645 N N . PHE A 1 89 ? 10.546 21.020 -27.058 1.00 89.31 89 PHE A N 1
ATOM 646 C CA . PHE A 1 89 ? 11.507 21.964 -27.633 1.00 89.31 89 PHE A CA 1
ATOM 647 C C . PHE A 1 89 ? 11.718 21.781 -29.144 1.00 89.31 89 PHE A C 1
ATOM 649 O O . PHE A 1 89 ? 12.535 22.491 -29.732 1.00 89.31 89 PHE A O 1
ATOM 656 N N . THR A 1 90 ? 11.008 20.855 -29.801 1.00 86.31 90 THR A N 1
ATOM 657 C CA . THR A 1 90 ? 11.098 20.676 -31.257 1.00 86.31 90 THR A CA 1
ATOM 658 C C . THR A 1 90 ? 9.996 21.427 -32.008 1.00 86.31 90 THR A C 1
ATOM 660 O O . THR A 1 90 ? 8.840 21.456 -31.600 1.00 86.31 90 THR A O 1
ATOM 663 N N . SER A 1 91 ? 10.342 22.031 -33.147 1.00 80.00 91 SER A N 1
ATOM 664 C CA . SER A 1 91 ? 9.393 22.779 -33.988 1.00 80.00 91 SER A CA 1
ATOM 665 C C . SER A 1 91 ? 8.639 21.898 -34.993 1.00 80.00 91 SER A C 1
ATOM 667 O O . SER A 1 91 ? 7.735 22.379 -35.669 1.00 80.00 91 SER A O 1
ATOM 669 N N . THR A 1 92 ? 9.015 20.619 -35.136 1.00 83.50 92 THR A N 1
ATOM 670 C CA . THR A 1 92 ? 8.435 19.688 -36.121 1.00 83.50 92 THR A CA 1
ATOM 671 C C . THR A 1 92 ? 7.754 18.511 -35.428 1.00 83.50 92 THR A C 1
ATOM 673 O O . THR A 1 92 ? 8.398 17.752 -34.707 1.00 83.50 92 THR A O 1
ATOM 676 N N . THR A 1 93 ? 6.468 18.290 -35.712 1.00 79.25 93 THR A N 1
ATOM 677 C CA . THR A 1 93 ? 5.670 17.202 -35.116 1.00 79.25 93 THR A CA 1
ATOM 678 C C . THR A 1 93 ? 6.241 15.805 -35.404 1.00 79.25 93 THR A C 1
ATOM 680 O O . THR A 1 93 ? 6.224 14.943 -34.530 1.00 79.25 93 THR A O 1
ATOM 683 N N . THR A 1 94 ? 6.819 15.573 -36.588 1.00 80.44 94 THR A N 1
ATOM 684 C CA . THR A 1 94 ? 7.506 14.306 -36.914 1.00 80.44 94 THR A CA 1
ATOM 685 C C . THR A 1 94 ? 8.714 14.060 -36.006 1.00 80.44 94 THR A C 1
ATOM 687 O O . THR A 1 94 ? 8.922 12.944 -35.531 1.00 80.44 94 THR A O 1
ATOM 690 N N . SER A 1 95 ? 9.479 15.111 -35.707 1.00 85.38 95 SER A N 1
ATOM 691 C CA . SER A 1 95 ? 10.636 15.043 -34.812 1.00 85.38 95 SER A CA 1
ATOM 692 C C . SER A 1 95 ? 10.217 14.825 -33.358 1.00 85.38 95 SER A C 1
ATOM 694 O O . SER A 1 95 ? 10.919 14.132 -32.630 1.00 85.38 95 SER A O 1
ATOM 696 N N . PHE A 1 96 ? 9.052 15.338 -32.949 1.00 90.94 96 PHE A N 1
ATOM 697 C CA . PHE A 1 96 ? 8.488 15.099 -31.619 1.00 90.94 96 PHE A CA 1
ATOM 698 C C . PHE A 1 96 ? 8.242 13.606 -31.377 1.00 90.94 96 PHE A C 1
ATOM 700 O O . PHE A 1 96 ? 8.792 13.037 -30.437 1.00 90.94 96 PHE A O 1
ATOM 707 N N . PHE A 1 97 ? 7.475 12.948 -32.254 1.00 91.69 97 PHE A N 1
ATOM 708 C CA . PHE A 1 97 ? 7.170 11.524 -32.087 1.00 91.69 97 PHE A CA 1
ATOM 709 C C . PHE A 1 97 ? 8.422 10.647 -32.193 1.00 91.69 97 PHE A C 1
ATOM 711 O O . PHE A 1 97 ? 8.554 9.685 -31.436 1.00 91.69 97 PHE A O 1
ATOM 718 N N . GLY A 1 98 ? 9.364 11.000 -33.076 1.00 93.56 98 GLY A N 1
ATOM 719 C CA . GLY A 1 98 ? 10.650 10.308 -33.189 1.00 93.56 98 GLY A CA 1
ATOM 720 C C . GLY A 1 98 ? 11.489 10.401 -31.911 1.00 93.56 98 GLY A C 1
ATOM 721 O O . GLY A 1 98 ? 11.989 9.384 -31.434 1.00 93.56 98 GLY A O 1
ATOM 722 N N . LEU A 1 99 ? 11.592 11.597 -31.320 1.00 92.44 99 LEU A N 1
ATOM 723 C CA . LEU A 1 99 ? 12.312 11.816 -30.062 1.00 92.44 99 LEU A CA 1
ATOM 724 C C . LEU A 1 99 ? 11.661 11.064 -28.902 1.00 92.44 99 LEU A C 1
ATOM 726 O O . LEU A 1 99 ? 12.356 10.364 -28.174 1.00 92.44 99 LEU A O 1
ATOM 730 N N . VAL A 1 100 ? 10.335 11.146 -28.767 1.00 94.81 100 VAL A N 1
ATOM 731 C CA . VAL A 1 100 ? 9.594 10.431 -27.719 1.00 94.81 100 VAL A CA 1
ATOM 732 C C . VAL A 1 100 ? 9.827 8.925 -27.825 1.00 94.81 100 VAL A C 1
ATOM 734 O O . VAL A 1 100 ? 10.187 8.292 -26.834 1.00 94.81 100 VAL A O 1
ATOM 737 N N . LEU A 1 101 ? 9.686 8.346 -29.020 1.00 95.69 101 LEU A N 1
ATOM 738 C CA . LEU A 1 101 ? 9.864 6.907 -29.218 1.00 95.69 101 LEU A CA 1
ATOM 739 C C . LEU A 1 101 ? 11.306 6.461 -28.934 1.00 95.69 101 LEU A C 1
ATOM 741 O O . LEU A 1 101 ? 11.522 5.431 -28.293 1.00 95.69 101 LEU A O 1
ATOM 745 N N . TRP A 1 102 ? 12.292 7.255 -29.356 1.00 95.75 102 TRP A N 1
ATOM 746 C CA . TRP A 1 102 ? 13.705 6.987 -29.093 1.00 95.75 102 TRP A CA 1
ATOM 747 C C . TRP A 1 102 ? 14.048 7.077 -27.604 1.00 95.75 102 TRP A C 1
ATOM 749 O O . TRP A 1 102 ? 14.742 6.210 -27.072 1.00 95.75 102 TRP A O 1
ATOM 759 N N . SER A 1 103 ? 13.524 8.083 -26.905 1.00 95.56 103 SER A N 1
ATOM 760 C CA . SER A 1 103 ? 13.711 8.233 -25.462 1.00 95.56 103 SER A CA 1
ATOM 761 C C . SER A 1 103 ? 13.052 7.104 -24.674 1.00 95.56 103 SER A C 1
ATOM 763 O O . SER A 1 103 ? 13.654 6.624 -23.718 1.00 95.56 103 SER A O 1
ATOM 765 N N . ILE A 1 104 ? 11.870 6.627 -25.081 1.00 97.50 104 ILE A N 1
ATOM 766 C CA . ILE A 1 104 ? 11.241 5.441 -24.478 1.00 97.50 104 ILE A CA 1
ATOM 767 C C . ILE A 1 104 ? 12.126 4.213 -24.678 1.00 97.50 104 ILE A C 1
ATOM 769 O O . ILE A 1 104 ? 12.354 3.482 -23.719 1.00 97.50 104 ILE A O 1
ATOM 773 N N . LEU A 1 105 ? 12.643 3.992 -25.892 1.00 97.06 105 LEU A N 1
ATOM 774 C CA . LEU A 1 105 ? 13.493 2.840 -26.199 1.00 97.06 105 LEU A CA 1
ATOM 775 C C . LEU A 1 105 ? 14.763 2.832 -25.338 1.00 97.06 105 LEU A C 1
ATOM 777 O O . LEU A 1 105 ? 15.050 1.838 -24.672 1.00 97.06 105 LEU A O 1
ATOM 781 N N . TRP A 1 106 ? 15.499 3.944 -25.297 1.00 96.69 106 TRP A N 1
ATOM 782 C CA . TRP A 1 106 ? 16.710 4.044 -24.478 1.00 96.69 106 TRP A CA 1
ATOM 783 C C . TRP A 1 106 ? 16.420 4.053 -22.983 1.00 96.69 106 TRP A C 1
ATOM 785 O O . TRP A 1 106 ? 17.164 3.438 -22.222 1.00 96.69 106 TRP A O 1
ATOM 795 N N . GLY A 1 107 ? 15.325 4.684 -22.561 1.00 95.94 107 GLY A N 1
ATOM 796 C CA . GLY A 1 107 ? 14.853 4.634 -21.182 1.00 95.94 107 GLY A CA 1
ATOM 797 C C . GLY A 1 107 ? 14.540 3.204 -20.753 1.00 95.94 107 GLY A C 1
ATOM 798 O O . GLY A 1 107 ? 14.970 2.782 -19.685 1.00 95.94 107 GLY A O 1
ATOM 799 N N . ALA A 1 108 ? 13.870 2.428 -21.604 1.00 96.81 108 ALA A N 1
ATOM 800 C CA . ALA A 1 108 ? 13.554 1.023 -21.376 1.00 96.81 108 ALA A CA 1
ATOM 801 C C . ALA A 1 108 ? 14.820 0.155 -21.277 1.00 96.81 108 ALA A C 1
ATOM 803 O O . ALA A 1 108 ? 14.942 -0.633 -20.340 1.00 96.81 108 ALA A O 1
ATOM 804 N N . ILE A 1 109 ? 15.782 0.327 -22.193 1.00 95.81 109 ILE A N 1
ATOM 805 C CA . ILE A 1 109 ? 17.064 -0.402 -22.182 1.00 95.81 109 ILE A CA 1
ATOM 806 C C . ILE A 1 109 ? 17.861 -0.072 -20.914 1.00 95.81 109 ILE A C 1
ATOM 808 O O . ILE A 1 109 ? 18.291 -0.978 -20.198 1.00 95.81 109 ILE A O 1
ATOM 812 N N . ALA A 1 110 ? 18.026 1.217 -20.609 1.00 93.25 110 ALA A N 1
ATOM 813 C CA . ALA A 1 110 ? 18.742 1.663 -19.421 1.00 93.25 110 ALA A CA 1
ATOM 814 C C . ALA A 1 110 ? 18.039 1.187 -18.143 1.00 93.25 110 ALA A C 1
ATOM 816 O O . ALA A 1 110 ? 18.682 0.634 -17.257 1.00 93.25 110 ALA A O 1
ATOM 817 N N . GLY A 1 111 ? 16.714 1.324 -18.060 1.00 92.31 111 GLY A N 1
ATOM 818 C CA . GLY A 1 111 ? 15.922 0.858 -16.925 1.00 92.31 111 GLY A CA 1
ATOM 819 C C . GLY A 1 111 ? 16.005 -0.651 -16.722 1.00 92.31 111 GLY A C 1
ATOM 820 O O . GLY A 1 111 ? 16.132 -1.098 -15.585 1.00 92.31 111 GLY A O 1
ATOM 821 N N . ALA A 1 112 ? 16.004 -1.444 -17.796 1.00 92.88 112 ALA A N 1
ATOM 822 C CA . ALA A 1 112 ? 16.212 -2.888 -17.716 1.00 92.88 112 ALA A CA 1
ATOM 823 C C . ALA A 1 112 ? 17.598 -3.225 -17.151 1.00 92.88 112 ALA A C 1
ATOM 825 O O . ALA A 1 112 ? 17.705 -4.067 -16.258 1.00 92.88 112 ALA A O 1
ATOM 826 N N . ALA A 1 113 ? 18.643 -2.530 -17.616 1.00 90.56 113 ALA A N 1
ATOM 827 C CA . ALA A 1 113 ? 20.002 -2.684 -17.105 1.00 90.56 113 ALA A CA 1
ATOM 828 C C . ALA A 1 113 ? 20.102 -2.283 -15.626 1.00 90.56 113 ALA A C 1
ATOM 830 O O . ALA A 1 113 ? 20.626 -3.051 -14.827 1.00 90.56 113 ALA A O 1
ATOM 831 N N . PHE A 1 114 ? 19.537 -1.140 -15.225 1.00 87.56 114 PHE A N 1
ATOM 832 C CA . PHE A 1 114 ? 19.503 -0.711 -13.823 1.00 87.56 114 PHE A CA 1
ATOM 833 C C . PHE A 1 114 ? 18.684 -1.659 -12.940 1.00 87.56 114 PHE A C 1
ATOM 835 O O . PHE A 1 114 ? 19.092 -1.939 -11.818 1.00 87.56 114 PHE A O 1
ATOM 842 N N . GLY A 1 115 ? 17.568 -2.195 -13.438 1.00 85.50 115 GLY A N 1
ATOM 843 C CA . GLY A 1 115 ? 16.765 -3.193 -12.729 1.00 85.50 115 GLY A CA 1
ATOM 844 C C . GLY A 1 115 ? 17.516 -4.509 -12.531 1.00 85.50 115 GLY A C 1
ATOM 845 O O . GLY A 1 115 ? 17.482 -5.083 -11.445 1.00 85.50 115 GLY A O 1
ATOM 846 N N . PHE A 1 116 ? 18.251 -4.956 -13.551 1.00 84.62 116 PHE A N 1
ATOM 847 C CA . PHE A 1 116 ? 19.110 -6.136 -13.473 1.00 84.62 116 PHE A CA 1
ATOM 848 C C . PHE A 1 116 ? 20.295 -5.925 -12.520 1.00 84.62 116 PHE A C 1
ATOM 850 O O . PHE A 1 116 ? 20.519 -6.734 -11.623 1.00 84.62 116 PHE A O 1
ATOM 857 N N . VAL A 1 117 ? 21.026 -4.817 -12.670 1.00 84.56 117 VAL A N 1
ATOM 858 C CA . VAL A 1 117 ? 22.201 -4.479 -11.854 1.00 84.56 117 VAL A CA 1
ATOM 859 C C . VAL A 1 117 ? 21.804 -4.228 -10.398 1.00 84.56 117 VAL A C 1
ATOM 861 O O . VAL A 1 117 ? 22.429 -4.763 -9.488 1.00 84.56 117 VAL A O 1
ATOM 864 N N . GLY A 1 118 ? 20.726 -3.480 -10.157 1.00 78.06 118 GLY A N 1
ATOM 865 C CA . GLY A 1 118 ? 20.187 -3.248 -8.817 1.00 78.06 118 GLY A CA 1
ATOM 866 C C . GLY A 1 118 ? 19.763 -4.546 -8.129 1.00 78.06 118 GLY A C 1
ATOM 867 O O . GLY A 1 118 ? 20.027 -4.728 -6.941 1.00 78.06 118 GLY A O 1
ATOM 868 N N . HIS A 1 119 ? 19.187 -5.491 -8.874 1.00 74.56 119 HIS A N 1
ATOM 869 C CA . HIS A 1 119 ? 18.876 -6.819 -8.352 1.00 74.56 119 HIS A CA 1
ATOM 870 C C . HIS A 1 119 ? 20.134 -7.646 -8.052 1.00 74.56 119 HIS A C 1
ATOM 872 O O . HIS A 1 119 ? 20.215 -8.246 -6.981 1.00 74.56 119 HIS A O 1
ATOM 878 N N . ALA A 1 120 ? 21.140 -7.605 -8.929 1.00 73.38 120 ALA A N 1
ATOM 879 C CA . ALA A 1 120 ? 22.423 -8.267 -8.705 1.00 73.38 120 ALA A CA 1
ATOM 880 C C . ALA A 1 120 ? 23.139 -7.740 -7.444 1.00 73.38 120 ALA A C 1
ATOM 882 O O . ALA A 1 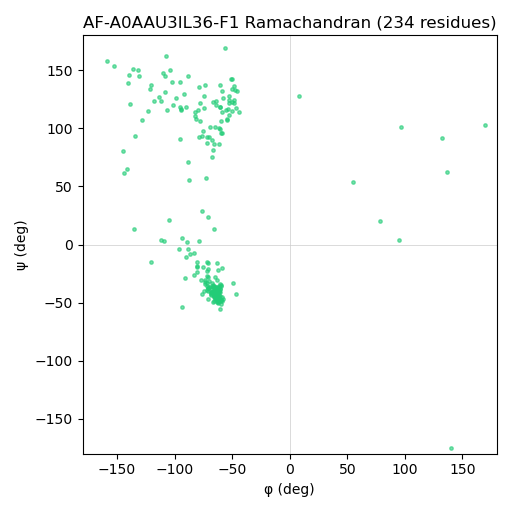120 ? 23.657 -8.536 -6.663 1.00 73.38 120 ALA A O 1
ATOM 883 N N . PHE A 1 121 ? 23.105 -6.424 -7.194 1.00 76.06 121 PHE A N 1
ATOM 884 C CA . PHE A 1 121 ? 23.678 -5.814 -5.985 1.00 76.06 121 PHE A CA 1
ATOM 885 C C . PHE A 1 121 ? 22.855 -6.061 -4.711 1.00 76.06 121 PHE A C 1
ATOM 887 O O . PHE A 1 121 ? 23.430 -6.133 -3.628 1.00 76.06 121 PHE A O 1
ATOM 894 N N . THR A 1 122 ? 21.528 -6.200 -4.813 1.00 66.69 122 THR A N 1
ATOM 895 C CA . THR A 1 122 ? 20.632 -6.347 -3.643 1.00 66.69 122 THR A CA 1
ATOM 896 C C . THR A 1 122 ? 20.442 -7.808 -3.202 1.00 66.69 122 THR A C 1
ATOM 898 O O . THR A 1 122 ? 19.828 -8.063 -2.168 1.00 66.69 122 THR A O 1
ATOM 901 N N . GLY A 1 123 ? 21.005 -8.781 -3.925 1.00 58.12 123 GLY A N 1
ATOM 902 C CA . GLY A 1 123 ? 21.127 -10.160 -3.443 1.00 58.12 123 GLY A CA 1
ATOM 903 C C . GLY A 1 123 ? 20.686 -11.208 -4.457 1.00 58.12 123 GLY A C 1
ATOM 904 O O . GLY A 1 123 ? 19.538 -11.645 -4.454 1.00 58.12 123 GLY A O 1
ATOM 905 N N . GLY A 1 124 ? 2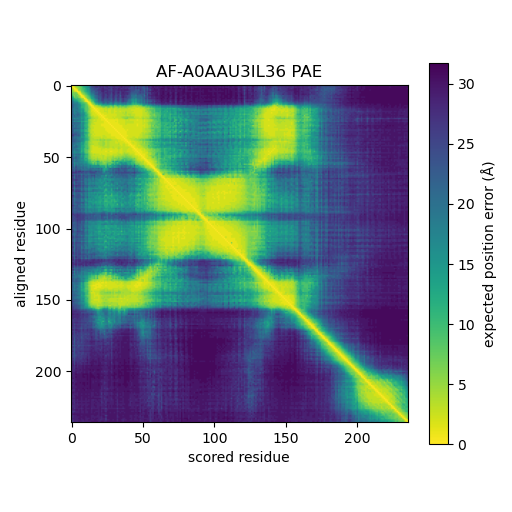1.640 -11.681 -5.259 1.00 59.22 124 GLY A N 1
ATOM 906 C CA . GLY A 1 124 ? 21.490 -12.812 -6.182 1.00 59.22 124 GLY A CA 1
ATOM 907 C C . GLY A 1 124 ? 21.503 -14.202 -5.527 1.00 59.22 124 GLY A C 1
ATOM 908 O O . GLY A 1 124 ? 21.947 -15.151 -6.163 1.00 59.22 124 GLY A O 1
ATOM 909 N N . THR A 1 125 ? 21.067 -14.348 -4.270 1.00 53.47 125 THR A N 1
ATOM 910 C CA . THR A 1 125 ? 21.197 -15.625 -3.528 1.00 53.47 125 THR A CA 1
ATOM 911 C C . THR A 1 125 ? 19.959 -16.065 -2.752 1.00 53.47 125 THR A C 1
ATOM 913 O O . THR A 1 125 ? 20.038 -16.981 -1.935 1.00 53.47 125 THR A O 1
ATOM 916 N N . ARG A 1 126 ? 18.790 -15.458 -2.986 1.00 53.94 126 ARG A N 1
ATOM 917 C CA . ARG A 1 126 ? 17.534 -15.950 -2.403 1.00 53.94 126 ARG A CA 1
ATOM 918 C C . ARG A 1 126 ? 16.482 -16.118 -3.487 1.00 53.94 126 ARG A C 1
ATOM 920 O O . ARG A 1 126 ? 15.903 -15.147 -3.957 1.00 53.94 126 ARG A O 1
ATOM 927 N N . ASP A 1 127 ? 16.193 -17.37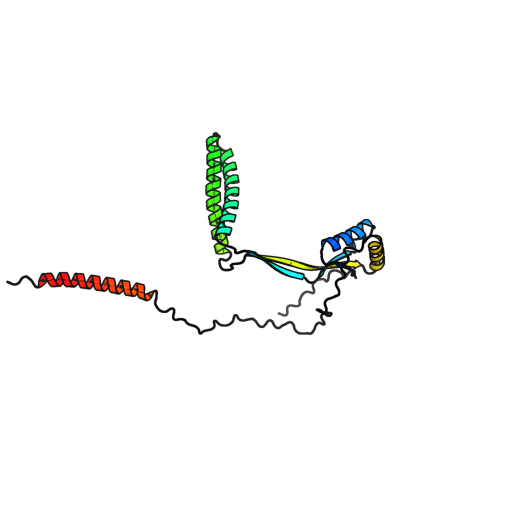3 -3.817 1.00 53.94 127 ASP A N 1
ATOM 928 C CA . ASP A 1 127 ? 15.202 -17.801 -4.816 1.00 53.94 127 ASP A CA 1
ATOM 929 C C . ASP A 1 127 ? 13.739 -17.464 -4.453 1.00 53.94 127 ASP A C 1
ATOM 931 O O . ASP A 1 127 ? 12.805 -17.950 -5.095 1.00 53.94 127 ASP A O 1
ATOM 935 N N . PHE A 1 128 ? 13.514 -16.609 -3.451 1.00 54.84 128 PHE A N 1
ATOM 936 C CA . PHE A 1 128 ? 12.202 -16.277 -2.916 1.00 54.84 128 PHE A CA 1
ATOM 937 C C . PHE A 1 128 ? 12.105 -14.782 -2.625 1.00 54.84 128 PHE A C 1
ATOM 939 O O . PHE A 1 128 ? 12.859 -14.232 -1.823 1.00 54.84 128 PHE A O 1
ATOM 946 N N . SER A 1 129 ? 11.138 -14.123 -3.267 1.00 55.22 129 SER A N 1
ATOM 947 C CA . SER A 1 129 ? 10.668 -12.820 -2.806 1.00 55.22 129 SER A CA 1
ATOM 948 C C . SER A 1 129 ? 9.661 -13.059 -1.692 1.00 55.22 129 SER A C 1
ATOM 950 O O . SER A 1 129 ? 8.566 -13.575 -1.945 1.00 55.22 129 SER A O 1
ATOM 952 N N . SER A 1 130 ? 10.033 -12.702 -0.466 1.00 54.44 130 SER A N 1
ATOM 953 C CA . SER A 1 130 ? 9.104 -12.661 0.649 1.00 54.44 130 SER A CA 1
ATOM 954 C C . SER A 1 130 ? 8.681 -11.234 0.960 1.00 54.44 130 SER A C 1
ATOM 956 O O . SER A 1 130 ? 9.466 -10.284 0.899 1.00 54.44 130 SER A O 1
ATOM 958 N N . ARG A 1 131 ? 7.395 -11.080 1.269 1.00 62.03 131 ARG A N 1
ATOM 959 C CA . ARG A 1 131 ? 6.874 -9.899 1.949 1.00 62.03 131 ARG A CA 1
ATOM 960 C C . ARG A 1 131 ? 6.563 -10.321 3.374 1.00 62.03 131 ARG 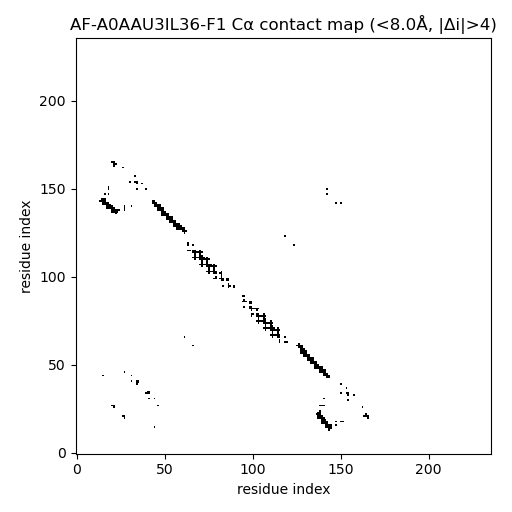A C 1
ATOM 962 O O . ARG A 1 131 ? 5.714 -11.179 3.583 1.00 62.03 131 ARG A O 1
ATOM 969 N N . SER A 1 132 ? 7.273 -9.740 4.332 1.00 61.41 132 SER A N 1
ATOM 970 C CA . SER A 1 132 ? 6.983 -9.914 5.750 1.00 61.41 132 SER A CA 1
ATOM 971 C C . SER A 1 132 ? 5.815 -9.006 6.130 1.00 61.41 132 SER A C 1
ATOM 973 O O . SER A 1 132 ? 5.948 -7.782 6.044 1.00 61.41 132 SER A O 1
ATOM 975 N N . SER A 1 133 ? 4.688 -9.585 6.539 1.00 72.38 133 SER A N 1
ATOM 976 C CA . SER A 1 133 ? 3.560 -8.836 7.098 1.00 72.38 133 SER A CA 1
ATOM 977 C C . SER A 1 133 ? 3.273 -9.317 8.515 1.00 72.38 133 SER A C 1
ATOM 979 O O . SER A 1 133 ? 3.305 -10.515 8.790 1.00 72.38 133 SER A O 1
ATOM 981 N N . ILE A 1 134 ? 3.010 -8.385 9.427 1.00 77.50 134 ILE A N 1
ATOM 982 C CA . ILE A 1 134 ? 2.604 -8.704 10.797 1.00 77.50 134 ILE A CA 1
ATOM 983 C C . ILE A 1 134 ? 1.079 -8.666 10.832 1.00 77.50 134 ILE A C 1
ATOM 985 O O . ILE A 1 134 ? 0.481 -7.619 10.582 1.00 77.50 134 ILE A O 1
ATOM 989 N N . VAL A 1 135 ? 0.454 -9.800 11.141 1.00 78.25 135 VAL A N 1
ATOM 990 C CA . VAL A 1 135 ? -1.005 -9.944 11.222 1.00 78.25 135 VAL A CA 1
ATOM 991 C C . VAL A 1 135 ? -1.374 -10.410 12.626 1.00 78.25 135 VAL A C 1
ATOM 993 O O . VAL A 1 135 ? -0.747 -11.318 13.166 1.00 78.25 135 VAL A O 1
ATOM 996 N N . ALA A 1 136 ? -2.376 -9.784 13.244 1.00 83.56 136 ALA A N 1
ATOM 997 C CA . ALA A 1 136 ? -2.880 -10.226 14.541 1.00 83.56 136 ALA A CA 1
ATOM 998 C C . ALA A 1 136 ? -3.808 -11.431 14.360 1.00 83.56 136 ALA A C 1
ATOM 1000 O O . ALA A 1 136 ? -4.661 -11.427 13.473 1.00 83.56 136 ALA A O 1
ATOM 1001 N N . GLY A 1 137 ? -3.656 -12.453 15.202 1.00 82.50 137 GLY A N 1
ATOM 1002 C CA . GLY A 1 137 ? -4.570 -13.595 15.229 1.00 82.50 137 GLY A CA 1
ATOM 1003 C C . GLY A 1 137 ? -5.941 -13.248 15.812 1.00 82.50 137 GLY A C 1
ATOM 1004 O O . GLY A 1 137 ? -6.912 -13.943 15.527 1.00 82.50 137 GLY A O 1
ATOM 1005 N N . ARG A 1 138 ? -6.019 -12.181 16.615 1.00 84.88 138 ARG A N 1
ATOM 1006 C CA . ARG A 1 138 ? -7.238 -11.721 17.283 1.00 84.88 138 ARG A CA 1
ATOM 1007 C C . ARG A 1 138 ? -7.188 -10.219 17.537 1.00 84.88 138 ARG A C 1
ATOM 1009 O O . ARG A 1 138 ? -6.120 -9.634 17.691 1.00 84.88 138 ARG A O 1
ATOM 1016 N N . TYR A 1 139 ? -8.363 -9.608 17.609 1.00 88.88 139 TYR A N 1
ATOM 1017 C CA . TYR A 1 139 ? -8.574 -8.198 17.898 1.00 88.88 139 TYR A CA 1
ATOM 1018 C C . TYR A 1 139 ? -9.489 -8.048 19.111 1.00 88.88 139 TYR A C 1
ATOM 1020 O O . TYR A 1 139 ? -10.662 -8.414 19.081 1.00 88.88 139 TYR A O 1
ATOM 1028 N N . ASP A 1 140 ? -8.941 -7.493 20.179 1.00 89.62 140 ASP A N 1
ATOM 1029 C CA . ASP A 1 140 ? -9.626 -7.227 21.433 1.00 89.62 140 ASP A CA 1
ATOM 1030 C C . ASP A 1 140 ? -10.064 -5.766 21.481 1.00 89.62 140 ASP A C 1
ATOM 1032 O O . ASP A 1 140 ? -9.247 -4.863 21.309 1.00 89.62 140 ASP A O 1
ATOM 1036 N N . VAL A 1 141 ? -11.349 -5.522 21.727 1.00 89.06 141 VAL A N 1
ATOM 1037 C CA . VAL A 1 141 ? -11.876 -4.182 21.997 1.00 89.06 141 VAL A CA 1
ATOM 1038 C C . VAL A 1 141 ? -11.917 -4.005 23.507 1.00 89.06 141 VAL A C 1
ATOM 1040 O O . VAL A 1 141 ? -12.624 -4.729 24.212 1.00 89.06 141 VAL A O 1
ATOM 1043 N N . LEU A 1 142 ? -11.145 -3.051 24.013 1.00 89.56 142 LEU A N 1
ATOM 1044 C CA . LEU A 1 142 ? -11.096 -2.697 25.422 1.00 89.56 142 LEU A CA 1
ATOM 1045 C C . LEU A 1 142 ? -11.731 -1.334 25.640 1.00 89.56 142 LEU A C 1
ATOM 1047 O O . LEU A 1 142 ? -11.620 -0.445 24.799 1.00 89.56 142 LEU A O 1
ATOM 1051 N N . VAL A 1 143 ? -12.349 -1.162 26.799 1.00 89.38 143 VAL A N 1
ATOM 1052 C CA . VAL A 1 143 ? -12.977 0.089 27.225 1.00 89.38 143 VAL A CA 1
ATOM 1053 C C . VAL A 1 143 ? -12.529 0.414 28.645 1.00 89.38 143 VAL A C 1
ATOM 1055 O O . VAL A 1 143 ? -12.215 -0.491 29.418 1.00 89.38 143 VAL A O 1
ATOM 1058 N N . ALA A 1 144 ? -12.465 1.698 29.001 1.00 88.00 144 ALA A N 1
ATOM 1059 C CA . ALA A 1 144 ? -12.180 2.121 30.369 1.00 88.00 144 ALA A CA 1
ATOM 1060 C C . ALA A 1 144 ? -13.081 1.392 31.388 1.00 88.00 144 ALA A C 1
ATOM 1062 O O . ALA A 1 144 ? -14.300 1.319 31.218 1.00 88.00 144 ALA A O 1
ATOM 1063 N N . ALA A 1 145 ? -12.484 0.888 32.471 1.00 85.12 145 ALA A N 1
ATOM 1064 C CA . ALA A 1 145 ? -13.157 0.110 33.508 1.00 85.12 145 ALA A CA 1
ATOM 1065 C C . ALA A 1 145 ? -14.496 0.686 34.026 1.00 85.12 145 ALA A C 1
ATOM 1067 O O . ALA A 1 145 ? -15.428 -0.106 34.167 1.00 85.12 145 ALA A O 1
ATOM 1068 N N . PRO A 1 146 ? -14.656 2.006 34.278 1.00 85.94 146 PRO A N 1
ATOM 1069 C CA . PRO A 1 146 ? -15.927 2.550 34.771 1.00 85.94 146 PRO A CA 1
ATOM 1070 C C . PRO A 1 146 ? -17.061 2.546 33.734 1.00 85.94 146 PRO A C 1
ATOM 1072 O O . PRO A 1 146 ? -18.216 2.714 34.106 1.00 85.94 146 PRO A O 1
ATOM 1075 N N . MET A 1 147 ? -16.753 2.377 32.447 1.00 83.50 147 MET A N 1
ATOM 1076 C CA . MET A 1 147 ? -17.717 2.462 31.342 1.00 83.50 147 MET A CA 1
ATOM 1077 C C . MET A 1 147 ? -18.019 1.096 30.706 1.00 83.50 147 MET A C 1
ATOM 1079 O O . MET A 1 147 ? -18.766 1.020 29.731 1.00 83.50 147 MET A O 1
ATOM 1083 N N . LEU A 1 148 ? -17.449 0.015 31.249 1.00 84.62 148 LEU A N 1
ATOM 1084 C CA . LEU A 1 148 ? -17.573 -1.336 30.701 1.00 84.62 148 LEU A CA 1
ATOM 1085 C C . LEU A 1 148 ? -19.034 -1.806 30.648 1.00 84.62 148 LEU A C 1
ATOM 1087 O O . LEU A 1 148 ? -19.492 -2.248 29.598 1.00 84.62 148 LEU A O 1
ATOM 1091 N N . ASP A 1 149 ? -19.770 -1.651 31.751 1.00 85.62 149 ASP A N 1
ATOM 1092 C CA . ASP A 1 149 ? -21.167 -2.094 31.850 1.00 85.62 149 ASP A CA 1
ATOM 1093 C C . ASP A 1 149 ? -22.070 -1.327 30.872 1.00 85.62 149 ASP A C 1
ATOM 1095 O O . ASP A 1 149 ? -22.953 -1.902 30.233 1.00 85.62 149 ASP A O 1
ATOM 1099 N N . GLN A 1 150 ? -21.803 -0.028 30.697 1.00 83.69 150 GLN A N 1
ATOM 1100 C CA . GLN A 1 150 ? -22.510 0.818 29.738 1.00 83.69 150 GLN A CA 1
ATOM 1101 C C . GLN A 1 150 ? -22.228 0.374 28.299 1.00 83.69 150 GLN A C 1
ATOM 1103 O O . GLN A 1 150 ? -23.162 0.182 27.524 1.00 83.69 150 GLN A O 1
ATOM 1108 N N . ALA A 1 151 ? -20.959 0.170 27.938 1.00 82.88 151 ALA A N 1
ATOM 1109 C CA . ALA A 1 151 ? -20.582 -0.283 26.601 1.00 82.88 151 ALA A CA 1
ATOM 1110 C C . ALA A 1 151 ? -21.162 -1.674 26.285 1.00 82.88 151 ALA A C 1
ATOM 1112 O O . ALA A 1 151 ? -21.625 -1.921 25.170 1.00 82.88 151 ALA A O 1
ATOM 1113 N N . GLN A 1 152 ? -21.202 -2.569 27.275 1.00 85.19 152 GLN A N 1
ATOM 1114 C CA . GLN A 1 152 ? -21.797 -3.895 27.133 1.00 85.19 152 GLN A CA 1
ATOM 1115 C C . GLN A 1 152 ? -23.311 -3.820 26.894 1.00 85.19 152 GLN A C 1
ATOM 1117 O O . GLN A 1 152 ? -23.818 -4.516 26.013 1.00 85.19 152 GLN A O 1
ATOM 1122 N N . ALA A 1 153 ? -24.023 -2.944 27.609 1.00 84.50 153 ALA A N 1
ATOM 1123 C CA . ALA A 1 153 ? -25.451 -2.717 27.392 1.00 84.50 153 ALA A CA 1
ATOM 1124 C C . ALA A 1 153 ? -25.749 -2.155 25.988 1.00 84.50 153 ALA A C 1
ATOM 1126 O O . ALA A 1 153 ? -26.692 -2.596 25.331 1.00 84.50 153 ALA A O 1
ATOM 1127 N N . LEU A 1 154 ? -24.920 -1.227 25.498 1.00 82.75 154 LEU A N 1
ATOM 1128 C CA . LEU A 1 154 ? -25.068 -0.639 24.161 1.00 82.75 154 LEU A CA 1
ATOM 1129 C C . LEU A 1 154 ? -24.801 -1.658 23.043 1.00 82.75 154 LEU A C 1
ATOM 1131 O O . LEU A 1 154 ? -25.561 -1.721 22.076 1.00 82.75 154 LEU A O 1
ATOM 1135 N N . LEU A 1 155 ? -23.787 -2.517 23.195 1.00 79.50 155 LEU A N 1
ATOM 1136 C CA . LEU A 1 155 ? -23.531 -3.603 22.243 1.00 79.50 155 LEU A CA 1
ATOM 1137 C C . LEU A 1 155 ? -24.655 -4.646 22.239 1.00 79.50 155 LEU A C 1
ATOM 1139 O O . LEU A 1 155 ? -25.053 -5.104 21.172 1.00 79.50 155 LEU A O 1
ATOM 1143 N N . GLN A 1 156 ? -25.222 -4.994 23.398 1.00 78.25 156 GLN A N 1
ATOM 1144 C CA . GLN A 1 156 ? -26.366 -5.915 23.467 1.00 78.25 156 GLN A CA 1
ATOM 1145 C C . GLN A 1 156 ? -27.630 -5.346 22.802 1.00 78.25 156 GLN A C 1
ATOM 1147 O O . GLN A 1 156 ? -28.444 -6.112 22.288 1.00 78.25 156 GLN A O 1
ATOM 1152 N N . GLY A 1 157 ? -27.783 -4.019 22.777 1.00 67.06 157 GLY A N 1
ATOM 1153 C CA . GLY A 1 157 ? -28.883 -3.335 22.093 1.00 67.06 157 GLY A CA 1
ATOM 1154 C C . GLY A 1 157 ? -28.703 -3.168 20.577 1.00 67.06 157 GLY A C 1
ATOM 1155 O O . GLY A 1 157 ? -29.695 -2.938 19.887 1.00 67.06 157 GLY A O 1
ATOM 1156 N N . GLY A 1 158 ? -27.473 -3.287 20.054 1.00 59.34 158 GLY A N 1
ATOM 1157 C CA . GLY A 1 158 ? -27.130 -2.986 18.652 1.00 59.34 158 GLY A CA 1
ATOM 1158 C C . GLY A 1 158 ? -26.538 -4.141 17.828 1.00 59.34 158 GLY A C 1
ATOM 1159 O O . GLY A 1 158 ? -26.524 -4.066 16.599 1.00 59.34 158 GLY A O 1
ATOM 1160 N N . VAL A 1 159 ? -26.075 -5.229 18.453 1.00 51.66 159 VAL A N 1
ATOM 1161 C CA . VAL A 1 159 ? -25.407 -6.343 17.758 1.00 51.66 159 VAL A CA 1
ATOM 1162 C C . VAL A 1 159 ? -26.403 -7.452 17.404 1.00 51.66 159 VAL A C 1
ATOM 1164 O O . VAL A 1 159 ? -26.951 -8.131 18.271 1.00 51.66 159 VAL A O 1
ATOM 1167 N N . ARG A 1 160 ? -26.605 -7.698 16.102 1.00 51.78 160 ARG A N 1
ATOM 1168 C CA . ARG A 1 160 ? -27.214 -8.950 15.623 1.00 51.78 160 ARG A CA 1
ATOM 1169 C C . ARG A 1 160 ? -26.168 -10.075 15.742 1.00 51.78 160 ARG A C 1
ATOM 1171 O O . ARG A 1 160 ? -25.075 -9.907 15.206 1.00 51.78 160 ARG A O 1
ATOM 1178 N N . PRO A 1 161 ? -26.476 -11.215 16.387 1.00 51.72 161 PRO A N 1
ATOM 1179 C CA . PRO A 1 161 ? -25.499 -12.213 16.859 1.00 51.72 161 PRO A CA 1
ATOM 1180 C C . PRO A 1 161 ? -24.785 -13.053 15.774 1.00 51.72 161 PRO A C 1
ATOM 1182 O O . PRO A 1 161 ? -24.316 -14.148 16.062 1.00 51.72 161 PRO A O 1
ATOM 1185 N N . ALA A 1 162 ? -24.686 -12.584 14.528 1.00 49.28 162 ALA A N 1
ATOM 1186 C CA . ALA A 1 162 ? -24.085 -13.357 13.436 1.00 49.28 162 ALA A CA 1
ATOM 1187 C C . ALA A 1 162 ? -22.540 -13.330 13.413 1.00 49.28 162 ALA A C 1
ATOM 1189 O O . ALA A 1 162 ? -21.944 -14.274 12.908 1.00 49.28 162 ALA A O 1
ATOM 1190 N N . ASP A 1 163 ? -21.898 -12.313 14.004 1.00 50.25 163 ASP A N 1
ATOM 1191 C CA . ASP A 1 163 ? -20.437 -12.109 13.909 1.00 50.25 163 ASP A CA 1
ATOM 1192 C C . ASP A 1 163 ? -19.682 -12.321 15.240 1.00 50.25 163 ASP A C 1
ATOM 1194 O O . ASP A 1 163 ? -18.471 -12.113 15.320 1.00 50.25 163 ASP A O 1
ATOM 1198 N N . THR A 1 164 ? -20.369 -12.740 16.307 1.00 53.97 164 THR A N 1
ATOM 1199 C CA . THR A 1 164 ? -19.751 -12.965 17.624 1.00 53.97 164 THR A CA 1
ATOM 1200 C C . THR A 1 164 ? -19.210 -14.391 17.728 1.00 53.97 164 THR A C 1
ATOM 1202 O O . THR A 1 164 ? -19.751 -15.231 18.447 1.00 53.97 164 THR A O 1
ATOM 1205 N N . VAL A 1 165 ? -18.130 -14.695 17.008 1.00 53.81 165 VAL A N 1
ATOM 1206 C CA . VAL A 1 165 ? -17.352 -15.908 17.292 1.00 53.81 165 VAL A CA 1
ATOM 1207 C C . VAL A 1 165 ? -16.528 -15.636 18.549 1.00 53.81 165 VAL A C 1
ATOM 1209 O O . VAL A 1 165 ? -15.440 -15.073 18.503 1.00 53.81 165 VAL A O 1
ATOM 1212 N N . VAL A 1 166 ? -17.072 -16.008 19.710 1.00 57.00 166 VAL A N 1
ATOM 1213 C CA . VAL A 1 166 ? -16.2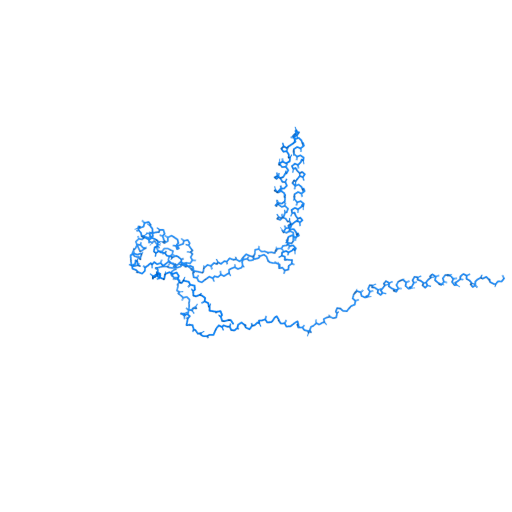97 -16.071 20.954 1.00 57.00 166 VAL A CA 1
ATOM 1214 C C . VAL A 1 166 ? -15.371 -17.276 20.839 1.00 57.00 166 VAL A C 1
ATOM 1216 O O . VAL A 1 166 ? -15.761 -18.399 21.156 1.00 57.00 166 VAL A O 1
ATOM 1219 N N . VAL A 1 167 ? -14.148 -17.066 20.356 1.00 54.50 167 VAL A N 1
ATOM 1220 C CA . VAL A 1 167 ? -13.136 -18.125 20.353 1.00 54.50 167 VAL A CA 1
ATOM 1221 C C . VAL A 1 167 ? -12.761 -18.451 21.807 1.00 54.50 167 VAL A C 1
ATOM 1223 O O . VAL A 1 167 ? -12.328 -17.557 22.547 1.00 54.50 167 VAL A O 1
ATOM 1226 N N . PRO A 1 168 ? -12.903 -19.715 22.258 1.00 51.25 168 PRO A N 1
ATOM 1227 C CA . PRO A 1 168 ? -12.369 -20.145 23.541 1.00 51.25 168 PRO A CA 1
ATOM 1228 C C . PRO A 1 168 ? -10.860 -19.911 23.554 1.00 51.25 168 PRO A C 1
ATOM 1230 O O . PRO A 1 168 ? -10.169 -20.302 22.618 1.00 51.25 168 PRO A O 1
ATOM 1233 N N . ARG A 1 169 ? -10.347 -19.297 24.625 1.00 51.50 169 ARG A N 1
ATOM 1234 C CA . ARG A 1 169 ? -8.907 -19.150 24.882 1.00 51.50 169 ARG A CA 1
ATOM 1235 C C . ARG A 1 169 ? -8.193 -20.488 24.584 1.00 51.50 169 ARG A C 1
ATOM 1237 O O . ARG A 1 169 ? -8.430 -21.441 25.331 1.00 51.50 169 ARG A O 1
ATOM 1244 N N . PRO A 1 170 ? -7.317 -20.588 23.566 1.00 48.12 170 PRO A N 1
ATOM 1245 C CA . PRO A 1 170 ? -6.441 -21.743 23.455 1.00 48.12 170 PRO A CA 1
ATOM 1246 C C . PRO A 1 170 ? -5.552 -21.801 24.714 1.00 48.12 170 PRO A C 1
ATOM 1248 O O . PRO A 1 170 ? -5.075 -20.754 25.159 1.00 48.12 170 PRO A O 1
ATOM 1251 N N . PRO A 1 171 ? -5.326 -22.974 25.333 1.00 53.53 171 PRO A N 1
ATOM 1252 C CA . PRO A 1 171 ? -4.487 -23.128 26.526 1.00 53.53 171 PRO A CA 1
ATOM 1253 C C . PRO A 1 171 ? -2.990 -22.977 26.200 1.00 53.53 171 PRO A C 1
ATOM 1255 O O . PRO A 1 171 ? -2.183 -23.873 26.427 1.00 53.53 171 PRO A O 1
ATOM 1258 N N . SER A 1 172 ? -2.588 -21.845 25.630 1.00 57.00 172 SER A N 1
ATOM 1259 C CA . SER A 1 172 ? -1.198 -21.569 25.262 1.00 57.00 172 SER A CA 1
ATOM 1260 C C . SER A 1 172 ? -0.857 -20.104 25.491 1.00 57.00 172 SER A C 1
ATOM 1262 O O . SER A 1 172 ? -0.563 -19.365 24.567 1.00 57.00 172 SER A O 1
ATOM 1264 N N . ALA A 1 173 ? -0.964 -19.708 26.757 1.00 45.62 173 ALA A N 1
ATOM 1265 C CA . ALA A 1 173 ? -0.054 -18.834 27.493 1.00 45.62 173 ALA A CA 1
ATOM 1266 C C . ALA A 1 173 ? -0.784 -18.493 28.797 1.00 45.62 173 ALA A C 1
ATOM 1268 O O . ALA A 1 173 ? -1.720 -17.693 28.816 1.00 45.62 173 ALA A O 1
ATOM 1269 N N . GLY A 1 174 ? -0.400 -19.139 29.901 1.00 39.56 174 GLY A N 1
ATOM 1270 C CA . GLY A 1 174 ? -0.723 -18.586 31.217 1.00 39.56 174 GLY A CA 1
ATOM 1271 C C . GLY A 1 174 ? -0.174 -17.155 31.329 1.00 39.56 174 GLY A C 1
ATOM 1272 O O . GLY A 1 174 ? 0.612 -16.741 30.470 1.00 39.56 174 GLY A O 1
ATOM 1273 N N . PRO A 1 175 ? -0.541 -16.382 32.369 1.00 41.44 175 PRO A N 1
ATOM 1274 C CA . PRO A 1 175 ? 0.215 -15.173 32.679 1.00 41.44 175 PRO A CA 1
ATOM 1275 C C . PRO A 1 175 ? 1.688 -15.573 32.692 1.00 41.44 175 PRO A C 1
ATOM 1277 O O . PRO A 1 175 ? 2.043 -16.544 33.362 1.00 41.44 175 PRO A O 1
ATOM 1280 N N . ALA A 1 176 ? 2.518 -14.908 31.890 1.00 44.28 176 ALA A N 1
ATOM 1281 C CA . ALA A 1 176 ? 3.949 -15.110 31.964 1.00 44.28 176 ALA A CA 1
ATOM 1282 C C . ALA A 1 176 ? 4.352 -14.746 33.395 1.00 44.28 176 ALA A C 1
ATOM 1284 O O . ALA A 1 176 ? 4.513 -13.575 33.731 1.00 44.28 176 ALA A O 1
ATOM 1285 N N . THR A 1 177 ? 4.459 -15.744 34.271 1.00 35.59 177 THR A N 1
ATOM 1286 C CA . THR A 1 177 ? 5.298 -15.622 35.450 1.00 35.59 177 THR A CA 1
ATOM 1287 C C . THR A 1 177 ? 6.655 -15.205 34.905 1.00 35.59 177 THR A C 1
ATOM 1289 O O . THR A 1 177 ? 7.161 -15.899 34.017 1.00 35.59 177 THR A O 1
ATOM 1292 N N . PRO A 1 178 ? 7.242 -14.088 35.363 1.00 46.78 178 PRO A N 1
ATOM 1293 C CA . PRO A 1 178 ? 8.621 -13.766 35.052 1.00 46.78 178 PRO A CA 1
ATOM 1294 C C . PRO A 1 178 ? 9.499 -14.797 35.767 1.00 46.78 178 PRO A C 1
ATOM 1296 O O . PRO A 1 178 ? 10.090 -14.540 36.813 1.00 46.78 178 PRO A O 1
ATOM 1299 N N . SER A 1 179 ? 9.548 -16.010 35.225 1.00 42.56 179 SER A N 1
ATOM 1300 C CA . SER A 1 179 ? 10.581 -16.982 35.511 1.00 42.56 179 SER A CA 1
ATOM 1301 C C . SER A 1 179 ? 11.854 -16.411 34.911 1.00 42.56 179 SER A C 1
ATOM 1303 O O . SER A 1 179 ? 12.135 -16.543 33.727 1.00 42.56 179 SER A O 1
ATOM 1305 N N . ALA A 1 180 ? 12.523 -15.644 35.765 1.00 53.62 180 ALA A N 1
ATOM 1306 C CA . ALA A 1 180 ? 13.955 -15.529 35.921 1.00 53.62 180 ALA A CA 1
ATOM 1307 C C . ALA A 1 180 ? 14.804 -16.247 34.858 1.00 53.62 180 ALA A C 1
ATOM 1309 O O . ALA A 1 180 ? 14.754 -17.468 34.709 1.00 53.62 180 ALA A O 1
ATOM 1310 N N . THR A 1 181 ? 15.713 -15.451 34.294 1.00 40.72 181 THR A N 1
ATOM 1311 C CA . THR A 1 181 ? 16.783 -15.764 33.336 1.00 40.72 181 THR A CA 1
ATOM 1312 C C . THR A 1 181 ? 16.363 -15.473 31.893 1.00 40.72 181 THR A C 1
ATOM 1314 O O . THR A 1 181 ? 15.639 -16.273 31.302 1.00 40.72 181 THR A O 1
ATOM 1317 N N . PRO A 1 182 ? 16.798 -14.339 31.293 1.00 53.66 182 PRO A N 1
ATOM 1318 C CA . PRO A 1 182 ? 16.749 -14.217 29.838 1.00 53.66 182 PRO A CA 1
ATOM 1319 C C . PRO A 1 182 ? 17.411 -15.466 29.246 1.00 53.66 182 PRO A C 1
ATOM 1321 O O . PRO A 1 182 ? 18.391 -15.934 29.835 1.00 53.66 182 PRO A O 1
ATOM 1324 N N . PRO A 1 183 ? 16.921 -16.031 28.129 1.00 48.78 183 PRO A N 1
ATOM 1325 C CA . PRO A 1 183 ? 17.690 -17.053 27.448 1.00 48.78 183 PRO A CA 1
ATOM 1326 C C . PRO A 1 183 ? 19.057 -16.425 27.215 1.00 48.78 183 PRO A C 1
ATOM 1328 O O . PRO A 1 183 ? 19.165 -15.372 26.586 1.00 48.78 183 PRO A O 1
ATOM 1331 N N . VAL A 1 184 ? 20.090 -17.001 27.829 1.00 45.31 184 VAL A N 1
ATOM 1332 C CA . VAL A 1 184 ? 21.455 -16.684 27.451 1.00 45.31 184 VAL A CA 1
ATOM 1333 C C . VAL A 1 184 ? 21.462 -16.951 25.960 1.00 45.31 184 VAL A C 1
ATOM 1335 O O . VAL A 1 184 ? 21.340 -18.101 25.537 1.00 45.31 184 VAL A O 1
ATOM 1338 N N . THR A 1 185 ? 21.501 -15.883 25.165 1.00 49.91 185 THR A N 1
ATOM 1339 C CA . THR A 1 185 ? 21.856 -15.961 23.762 1.00 49.91 185 THR A CA 1
ATOM 1340 C C . THR A 1 185 ? 23.275 -16.486 23.784 1.00 49.91 185 THR A C 1
ATOM 1342 O O . THR A 1 185 ? 24.236 -15.722 23.849 1.00 49.91 185 THR A O 1
ATOM 1345 N N . VAL A 1 186 ? 23.419 -17.810 23.826 1.00 48.12 186 VAL A N 1
ATOM 1346 C CA . VAL A 1 186 ? 24.645 -18.441 23.377 1.00 48.12 186 VAL A CA 1
ATOM 1347 C C . VAL A 1 186 ? 24.810 -17.863 21.981 1.00 48.12 186 VAL A C 1
ATOM 1349 O O . VAL A 1 186 ? 23.865 -17.962 21.188 1.00 48.12 186 VAL A O 1
ATOM 1352 N N . PRO A 1 187 ? 25.922 -17.175 21.682 1.00 45.47 187 PRO A N 1
ATOM 1353 C CA . PRO A 1 187 ? 26.229 -16.870 20.306 1.00 45.47 187 PRO A CA 1
ATOM 1354 C C . PRO A 1 187 ? 26.108 -18.209 19.590 1.00 45.47 187 PRO A C 1
ATOM 1356 O O . PRO A 1 187 ? 26.840 -19.146 19.911 1.00 45.47 187 PRO A O 1
ATOM 1359 N N . VAL A 1 188 ? 25.145 -18.340 18.679 1.00 53.91 188 VAL A N 1
ATOM 1360 C CA . VAL A 1 188 ? 25.269 -19.350 17.641 1.00 53.91 188 VAL A CA 1
ATOM 1361 C C . VAL A 1 188 ? 26.457 -18.852 16.840 1.00 53.91 188 VAL A C 1
ATOM 1363 O O . VAL A 1 188 ? 26.330 -18.052 15.915 1.00 53.91 188 VAL A O 1
ATOM 1366 N N . THR A 1 189 ? 27.651 -19.237 17.292 1.00 50.12 189 THR A N 1
ATOM 1367 C CA . THR A 1 189 ? 28.803 -19.319 16.423 1.00 50.12 189 THR A CA 1
ATOM 1368 C C . THR A 1 189 ? 28.292 -20.125 15.237 1.00 50.12 189 THR A C 1
ATOM 1370 O O . THR A 1 189 ? 27.735 -21.209 15.460 1.00 50.12 189 THR A O 1
ATOM 1373 N N . PRO A 1 190 ? 28.365 -19.592 14.005 1.00 63.06 190 PRO A N 1
ATOM 1374 C CA . PRO A 1 190 ? 28.062 -20.407 12.842 1.00 63.06 190 PRO A CA 1
ATOM 1375 C C . PRO A 1 190 ? 28.838 -21.716 13.010 1.00 63.06 190 PRO A C 1
ATOM 1377 O O . PRO A 1 190 ? 29.979 -21.660 13.488 1.00 63.06 190 PRO A O 1
ATOM 1380 N N . PRO A 1 191 ? 28.233 -22.884 12.728 1.00 63.56 191 PRO A N 1
ATOM 1381 C CA . PRO A 1 191 ? 28.973 -24.131 12.822 1.00 63.56 191 PRO A CA 1
ATOM 1382 C C . PRO A 1 191 ? 30.304 -23.929 12.084 1.00 63.56 191 PRO A C 1
ATOM 1384 O O . PRO A 1 191 ? 30.288 -23.333 10.998 1.00 63.56 191 PRO A O 1
ATOM 1387 N N . PRO A 1 192 ? 31.455 -24.327 12.664 1.00 58.59 192 PRO A N 1
ATOM 1388 C CA . PRO A 1 192 ? 32.685 -24.341 11.888 1.00 58.59 192 PRO A CA 1
ATOM 1389 C C . PRO A 1 192 ? 32.379 -25.091 10.588 1.00 58.59 192 PRO A C 1
ATOM 1391 O O . PRO A 1 192 ? 31.579 -26.036 10.630 1.00 58.59 192 PRO A O 1
ATOM 1394 N N . PRO A 1 193 ? 32.940 -24.666 9.441 1.00 55.06 193 PRO A N 1
ATOM 1395 C CA . PRO A 1 193 ? 32.772 -25.429 8.217 1.00 55.06 193 PRO A CA 1
ATOM 1396 C C . PRO A 1 193 ? 33.097 -26.879 8.560 1.00 55.06 193 PRO A C 1
ATOM 1398 O O . PRO A 1 193 ? 34.148 -27.163 9.137 1.00 55.06 193 PRO A O 1
ATOM 1401 N N . VAL A 1 194 ? 32.135 -27.769 8.324 1.00 47.41 194 VAL A N 1
ATOM 1402 C CA . VAL A 1 194 ? 32.348 -29.203 8.459 1.00 47.41 194 VAL A CA 1
ATOM 1403 C C . VAL A 1 194 ? 33.463 -29.559 7.484 1.00 47.41 194 VAL A C 1
ATOM 1405 O O . VAL A 1 194 ? 33.245 -29.705 6.286 1.00 47.41 194 VAL A O 1
ATOM 1408 N N . SER A 1 195 ? 34.690 -29.616 7.995 1.00 52.78 195 SER A N 1
ATOM 1409 C CA . SER A 1 195 ? 35.818 -30.216 7.306 1.00 52.78 195 SER A CA 1
ATOM 1410 C C . SER A 1 195 ? 35.506 -31.701 7.171 1.00 52.78 195 SER A C 1
ATOM 1412 O O . SER A 1 195 ? 35.629 -32.441 8.145 1.00 52.78 195 SER A O 1
ATOM 1414 N N . GLY A 1 196 ? 35.066 -32.121 5.984 1.00 44.00 196 GLY A N 1
ATOM 1415 C CA . GLY A 1 196 ? 34.954 -33.536 5.635 1.00 44.00 196 GLY A CA 1
ATOM 1416 C C . GLY A 1 196 ? 33.680 -33.940 4.900 1.00 44.00 196 GLY A C 1
ATOM 1417 O O . GLY A 1 196 ? 32.942 -34.779 5.398 1.00 44.00 196 GLY A O 1
ATOM 1418 N N . ASP A 1 197 ? 33.460 -33.399 3.704 1.00 40.00 197 ASP A N 1
ATOM 1419 C CA . ASP A 1 197 ? 33.384 -34.265 2.521 1.00 40.00 197 ASP A CA 1
ATOM 1420 C C . ASP A 1 197 ? 33.987 -33.497 1.343 1.00 40.00 197 ASP A C 1
ATOM 1422 O O . ASP A 1 197 ? 33.324 -32.804 0.571 1.00 40.00 197 ASP A O 1
ATOM 1426 N N . THR A 1 198 ? 35.316 -33.527 1.305 1.00 42.59 198 THR A N 1
ATOM 1427 C CA . THR A 1 198 ? 36.090 -33.148 0.134 1.00 42.59 198 THR A CA 1
ATOM 1428 C C . THR A 1 198 ? 35.851 -34.230 -0.914 1.00 42.59 198 THR A C 1
ATOM 1430 O O . THR A 1 198 ? 36.584 -35.214 -0.969 1.00 42.59 198 THR A O 1
ATOM 1433 N N . ALA A 1 199 ? 34.859 -34.042 -1.784 1.00 40.50 199 ALA A N 1
ATOM 1434 C CA . ALA A 1 199 ? 35.027 -34.531 -3.144 1.00 40.50 199 ALA A CA 1
ATOM 1435 C C . ALA A 1 199 ? 36.290 -33.835 -3.692 1.00 40.50 199 ALA A C 1
ATOM 1437 O O . ALA A 1 199 ? 36.366 -32.606 -3.581 1.00 40.50 199 ALA A O 1
ATOM 1438 N N . PRO A 1 200 ? 37.300 -34.560 -4.209 1.00 39.09 200 PRO A N 1
ATOM 1439 C CA . PRO A 1 200 ? 38.501 -33.936 -4.745 1.00 39.09 200 PRO A CA 1
ATOM 1440 C C . PRO A 1 200 ? 38.110 -33.043 -5.923 1.00 39.09 200 PRO A C 1
ATOM 1442 O O . PRO A 1 200 ? 37.866 -33.510 -7.029 1.00 39.09 200 PRO A O 1
ATOM 1445 N N . GLN A 1 201 ? 38.016 -31.740 -5.676 1.00 47.72 201 GLN A N 1
ATOM 1446 C CA . GLN A 1 201 ? 38.096 -30.724 -6.713 1.00 47.72 201 GLN A CA 1
ATOM 1447 C C . GLN A 1 201 ? 39.583 -30.387 -6.885 1.00 47.72 201 GLN A C 1
ATOM 1449 O O . GLN A 1 201 ? 40.009 -29.253 -6.696 1.00 47.72 201 GLN A O 1
ATOM 1454 N N . GLU A 1 202 ? 40.380 -31.422 -7.155 1.00 49.16 202 GLU A N 1
ATOM 1455 C CA . GLU A 1 202 ? 41.721 -31.282 -7.703 1.00 49.16 202 GLU A CA 1
ATOM 1456 C C . GLU A 1 202 ? 41.594 -31.348 -9.232 1.00 49.16 202 GLU A C 1
ATOM 1458 O O . GLU A 1 202 ? 40.970 -32.249 -9.788 1.00 49.16 202 GLU A O 1
ATOM 1463 N N . ASP A 1 203 ? 42.203 -30.359 -9.879 1.00 45.81 203 ASP A N 1
ATOM 1464 C CA . ASP A 1 203 ? 42.873 -30.486 -11.175 1.00 45.81 203 ASP A CA 1
ATOM 1465 C C . ASP A 1 203 ? 42.196 -30.173 -12.516 1.00 45.81 203 ASP A C 1
ATOM 1467 O O . ASP A 1 203 ? 42.887 -30.207 -13.526 1.00 45.81 203 ASP A O 1
ATOM 1471 N N . LEU A 1 204 ? 40.954 -29.678 -12.593 1.00 49.47 204 LEU A N 1
ATOM 1472 C CA . LEU A 1 204 ? 40.431 -29.280 -13.921 1.00 49.47 204 LEU A CA 1
ATOM 1473 C C . LEU A 1 204 ? 41.059 -27.998 -14.508 1.00 49.47 204 LEU A C 1
ATOM 1475 O O . LEU A 1 204 ? 40.891 -27.728 -15.690 1.00 49.47 204 LEU A O 1
ATOM 1479 N N . ARG A 1 205 ? 41.757 -27.194 -13.692 1.00 49.38 205 ARG A N 1
ATOM 1480 C CA . ARG A 1 205 ? 42.478 -25.995 -14.162 1.00 49.38 205 ARG A CA 1
ATOM 1481 C C . ARG A 1 205 ? 43.924 -26.286 -14.556 1.00 49.38 205 ARG A C 1
ATOM 1483 O O . ARG A 1 205 ? 44.450 -25.607 -15.425 1.00 49.38 205 ARG A O 1
ATOM 1490 N N . THR A 1 206 ? 44.541 -27.292 -13.943 1.00 50.88 206 THR A N 1
ATOM 1491 C CA . THR A 1 206 ? 45.910 -27.705 -14.269 1.00 50.88 206 THR A CA 1
ATOM 1492 C C . THR A 1 206 ? 45.928 -28.636 -15.476 1.00 50.88 206 THR A C 1
ATOM 1494 O O . THR A 1 206 ? 46.915 -28.642 -16.197 1.00 50.88 206 THR A O 1
ATOM 1497 N N . ASP A 1 207 ? 44.848 -29.377 -15.752 1.00 52.09 2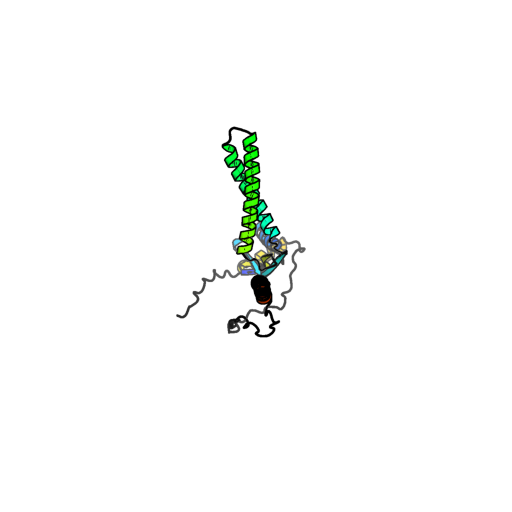07 ASP A N 1
ATOM 1498 C CA . ASP A 1 207 ? 44.748 -30.208 -16.957 1.00 52.09 207 ASP A CA 1
ATOM 1499 C C . ASP A 1 207 ? 44.672 -29.378 -18.252 1.00 52.09 207 ASP A C 1
ATOM 1501 O O . ASP A 1 207 ? 45.227 -29.799 -19.263 1.00 52.09 207 ASP A O 1
ATOM 1505 N N . GLU A 1 208 ? 44.056 -28.186 -18.235 1.00 57.28 208 GLU A N 1
ATOM 1506 C CA . GLU A 1 208 ? 44.106 -27.255 -19.379 1.00 57.28 208 GLU A CA 1
ATOM 1507 C C . GLU A 1 208 ? 45.503 -26.641 -19.533 1.00 57.28 208 GLU A C 1
ATOM 1509 O O . GLU A 1 208 ? 46.067 -26.688 -20.622 1.00 57.28 208 GLU A O 1
ATOM 1514 N N . GLU A 1 209 ? 46.110 -26.161 -18.443 1.00 56.03 209 GLU A N 1
ATOM 1515 C CA . GLU A 1 209 ? 47.440 -25.534 -18.489 1.00 56.03 209 GLU A CA 1
ATOM 1516 C C . GLU A 1 209 ? 48.539 -26.552 -18.863 1.00 56.03 209 GLU A C 1
ATOM 1518 O O . GLU A 1 209 ? 49.457 -26.244 -19.617 1.00 56.03 209 GLU A O 1
ATOM 1523 N N . ARG A 1 210 ? 48.407 -27.812 -18.422 1.00 55.84 210 ARG A N 1
ATOM 1524 C CA . ARG A 1 210 ? 49.307 -28.920 -18.776 1.00 55.84 210 ARG A CA 1
ATOM 1525 C C . ARG A 1 210 ? 49.047 -29.464 -20.179 1.00 55.84 210 ARG A C 1
ATOM 1527 O O . ARG A 1 210 ? 49.984 -29.942 -20.812 1.00 55.84 210 ARG A O 1
ATOM 1534 N N . ALA A 1 211 ? 47.812 -29.410 -20.680 1.00 59.38 211 ALA A N 1
ATOM 1535 C CA . ALA A 1 211 ? 47.521 -29.753 -22.071 1.00 59.38 211 ALA A CA 1
ATOM 1536 C C . ALA A 1 211 ? 48.083 -28.699 -23.034 1.00 59.38 211 ALA A C 1
ATOM 1538 O O . ALA A 1 211 ? 48.597 -29.070 -24.087 1.00 59.38 211 ALA A O 1
ATOM 1539 N N . GLU A 1 212 ? 48.045 -27.416 -22.667 1.00 60.12 212 GLU A N 1
ATOM 1540 C CA . GLU A 1 212 ? 48.673 -26.341 -23.443 1.00 60.12 212 GLU A CA 1
ATOM 1541 C C . GLU A 1 212 ? 50.206 -26.438 -23.415 1.00 60.12 212 GLU A C 1
ATOM 1543 O O . GLU A 1 212 ? 50.828 -26.380 -24.475 1.00 60.12 212 GLU A O 1
ATOM 1548 N N . ASP A 1 213 ? 50.817 -26.705 -22.255 1.00 64.00 213 ASP A N 1
ATOM 1549 C CA . ASP A 1 213 ? 52.280 -26.830 -22.132 1.00 64.00 213 ASP A CA 1
ATOM 1550 C C . ASP A 1 213 ? 52.827 -28.058 -22.895 1.00 64.00 213 ASP A C 1
ATOM 1552 O O . ASP A 1 213 ? 53.861 -27.987 -23.559 1.00 64.00 213 ASP A O 1
ATOM 1556 N N . VAL A 1 214 ? 52.086 -29.177 -22.907 1.00 64.31 214 VAL A N 1
ATOM 1557 C CA . VAL A 1 214 ? 52.449 -30.374 -23.692 1.00 64.31 214 VAL A CA 1
ATOM 1558 C C . VAL A 1 214 ? 52.255 -30.153 -25.197 1.00 64.31 214 VAL A C 1
ATOM 1560 O O . VAL A 1 214 ? 53.030 -30.686 -25.990 1.00 64.31 214 VAL A O 1
ATOM 1563 N N . LEU A 1 215 ? 51.260 -29.366 -25.620 1.00 65.38 215 LEU A N 1
ATOM 1564 C CA . LEU A 1 215 ? 51.073 -29.023 -27.037 1.00 65.38 215 LEU A CA 1
ATOM 1565 C C . LEU A 1 215 ? 52.160 -28.064 -27.545 1.00 65.38 215 LEU A C 1
ATOM 1567 O O . LEU A 1 215 ? 52.630 -28.231 -28.674 1.00 65.38 215 LEU A O 1
ATOM 1571 N N . ASP A 1 216 ? 52.591 -27.111 -26.719 1.00 66.44 216 ASP A N 1
ATOM 1572 C CA . ASP A 1 216 ? 53.678 -26.184 -27.048 1.00 66.44 216 ASP A CA 1
ATOM 1573 C C . ASP A 1 216 ? 55.055 -26.870 -27.048 1.00 66.44 216 ASP A C 1
ATOM 1575 O O . ASP A 1 216 ? 55.901 -26.566 -27.897 1.00 66.44 216 ASP A O 1
ATOM 1579 N N . GLU A 1 217 ? 55.294 -27.833 -26.153 1.00 68.94 217 GLU A N 1
ATOM 1580 C CA . GLU A 1 217 ? 56.536 -28.616 -26.132 1.00 68.94 217 GLU A CA 1
ATOM 1581 C C . GLU A 1 217 ? 56.646 -29.538 -27.363 1.00 68.94 217 GLU A C 1
ATOM 1583 O O . GLU A 1 217 ? 57.671 -29.552 -28.050 1.00 68.94 217 GLU A O 1
ATOM 1588 N N . ASP A 1 218 ? 55.550 -30.199 -27.744 1.00 67.62 218 ASP A N 1
ATOM 1589 C CA . ASP A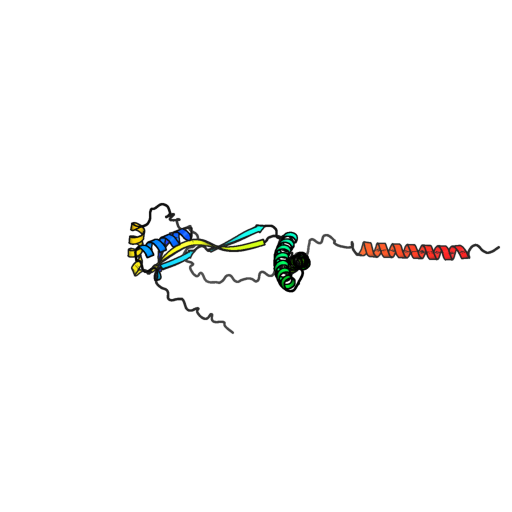 1 218 ? 55.485 -31.081 -28.919 1.00 67.62 218 ASP A CA 1
ATOM 1590 C C . ASP A 1 218 ? 55.544 -30.291 -30.253 1.00 67.62 218 ASP A C 1
ATOM 1592 O O . ASP A 1 218 ? 55.901 -30.835 -31.307 1.00 67.62 218 ASP A O 1
ATOM 1596 N N . ALA A 1 219 ? 55.220 -28.991 -30.239 1.00 67.62 219 ALA A N 1
ATOM 1597 C CA . ALA A 1 219 ? 55.424 -28.079 -31.368 1.00 67.62 219 ALA A CA 1
ATOM 1598 C C . ALA A 1 219 ? 56.902 -27.667 -31.519 1.00 67.62 219 ALA A C 1
ATOM 1600 O O . ALA A 1 219 ? 57.437 -27.712 -32.632 1.00 67.62 219 ALA A O 1
ATOM 1601 N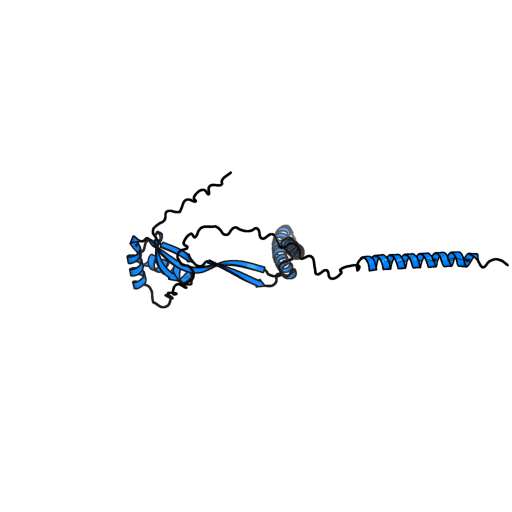 N . ARG A 1 220 ? 57.597 -27.360 -30.414 1.00 65.81 220 ARG A N 1
ATOM 1602 C CA . ARG A 1 220 ? 59.038 -27.031 -30.429 1.00 65.81 220 ARG A CA 1
ATOM 1603 C C . ARG A 1 220 ? 59.912 -28.227 -30.813 1.00 65.81 220 ARG A C 1
ATOM 1605 O O . ARG A 1 220 ? 60.897 -28.066 -31.539 1.00 65.81 220 ARG A O 1
ATOM 1612 N N . ASP A 1 221 ? 59.538 -29.434 -30.403 1.00 67.38 221 ASP A N 1
ATOM 1613 C CA . ASP A 1 221 ? 60.278 -30.653 -30.752 1.00 67.38 221 ASP A CA 1
ATOM 1614 C C . ASP A 1 221 ? 60.135 -31.043 -32.233 1.00 67.38 221 ASP A C 1
ATOM 1616 O O . ASP A 1 221 ? 61.056 -31.616 -32.827 1.00 67.38 221 ASP A O 1
ATOM 1620 N N . ARG A 1 222 ? 59.019 -30.690 -32.885 1.00 65.44 222 ARG A N 1
ATOM 1621 C CA . ARG A 1 222 ? 58.869 -30.862 -34.342 1.00 65.44 222 ARG A CA 1
ATOM 1622 C C . ARG A 1 222 ? 59.723 -29.871 -35.130 1.00 65.44 222 ARG A C 1
ATOM 1624 O O . ARG A 1 222 ? 60.329 -30.272 -36.122 1.00 65.44 222 ARG A O 1
ATOM 1631 N N . GLU A 1 223 ? 59.825 -28.628 -34.669 1.00 64.69 223 GLU A N 1
ATOM 1632 C CA . GLU A 1 223 ? 60.635 -27.589 -35.319 1.00 64.69 223 GLU A CA 1
ATOM 1633 C C . GLU A 1 223 ? 62.141 -27.904 -35.229 1.00 64.69 223 GLU A C 1
ATOM 1635 O O . GLU A 1 223 ? 62.865 -27.842 -36.224 1.00 64.69 223 GLU A O 1
ATOM 1640 N N . THR A 1 224 ? 62.612 -28.390 -34.076 1.00 62.56 224 THR A N 1
ATOM 1641 C CA . THR A 1 224 ? 64.024 -28.787 -33.893 1.00 62.56 224 THR A CA 1
ATOM 1642 C C . THR A 1 224 ? 64.401 -30.082 -34.632 1.00 62.56 224 THR A C 1
ATOM 1644 O O . THR A 1 224 ? 65.559 -30.274 -35.037 1.00 62.56 224 THR A O 1
ATOM 1647 N N . ARG A 1 225 ? 63.440 -30.985 -34.864 1.00 61.28 225 ARG A N 1
ATOM 1648 C CA . ARG A 1 225 ? 63.650 -32.207 -35.659 1.00 61.28 225 ARG A CA 1
ATOM 1649 C C . ARG A 1 225 ? 63.765 -31.924 -37.157 1.00 61.28 225 ARG A C 1
ATOM 1651 O O . ARG A 1 225 ? 64.516 -32.627 -37.836 1.00 61.28 225 ARG A O 1
ATOM 1658 N N . ASP A 1 226 ? 63.077 -30.905 -37.660 1.00 60.91 226 ASP A N 1
ATOM 1659 C CA . ASP A 1 226 ? 63.160 -30.504 -39.070 1.00 60.91 226 ASP A CA 1
ATOM 1660 C C . ASP A 1 226 ? 64.492 -29.778 -39.364 1.00 60.91 226 ASP A C 1
ATOM 1662 O O . ASP A 1 226 ? 65.199 -30.099 -40.325 1.00 60.91 226 ASP A O 1
ATOM 1666 N N . GLU A 1 227 ? 64.945 -28.922 -38.440 1.00 60.69 227 GLU A N 1
ATOM 1667 C CA . GLU A 1 227 ? 66.251 -28.243 -38.516 1.00 60.69 227 GLU A CA 1
ATOM 1668 C C . GLU A 1 227 ? 67.441 -29.225 -38.439 1.00 60.69 227 GLU A C 1
ATOM 1670 O O . GLU A 1 227 ? 68.438 -29.097 -39.159 1.00 60.69 227 GLU A O 1
ATOM 1675 N N . SER A 1 228 ? 67.339 -30.267 -37.606 1.00 58.62 228 SER A N 1
ATOM 1676 C CA . SER A 1 228 ? 68.385 -31.297 -37.484 1.00 58.62 228 SER A CA 1
ATOM 1677 C C . SER A 1 228 ? 68.338 -32.365 -38.590 1.00 58.62 228 SER A C 1
ATOM 1679 O O . SER A 1 228 ? 69.360 -33.009 -38.869 1.00 58.62 228 SER A O 1
ATOM 1681 N N . GLY A 1 229 ? 67.199 -32.517 -39.275 1.00 56.81 229 GLY A N 1
ATOM 1682 C CA . GLY A 1 229 ? 67.025 -33.381 -40.446 1.00 56.81 229 GLY A CA 1
ATOM 1683 C C . GLY A 1 229 ? 67.684 -32.832 -41.716 1.00 56.81 229 GLY A C 1
ATOM 1684 O O . GLY A 1 229 ? 68.250 -33.603 -42.497 1.00 56.81 229 GLY A O 1
ATOM 1685 N N . LEU A 1 230 ? 67.711 -31.507 -41.896 1.00 58.38 230 LEU A N 1
ATOM 1686 C CA . LEU A 1 230 ? 68.314 -30.877 -43.079 1.00 58.38 230 LEU A CA 1
ATOM 1687 C C . LEU A 1 230 ? 69.855 -30.852 -43.071 1.00 58.38 230 LEU A C 1
ATOM 1689 O O . LEU A 1 230 ? 70.473 -30.746 -44.132 1.00 58.38 230 LEU A O 1
ATOM 1693 N N . SER A 1 231 ? 70.500 -31.001 -41.909 1.00 57.38 231 SER A N 1
ATOM 1694 C CA . SER A 1 231 ? 71.968 -30.913 -41.783 1.00 57.38 231 SER A CA 1
ATOM 1695 C C . SER A 1 231 ? 72.705 -32.256 -41.960 1.00 57.38 231 SER A C 1
ATOM 1697 O O . SER A 1 231 ? 73.925 -32.294 -42.132 1.00 57.38 231 SER A O 1
ATOM 1699 N N . ARG A 1 232 ? 71.991 -33.394 -41.995 1.00 60.47 232 ARG A N 1
ATOM 1700 C CA . ARG A 1 232 ? 72.612 -34.732 -42.150 1.00 60.47 232 ARG A CA 1
ATOM 1701 C C . ARG A 1 232 ? 72.639 -35.279 -43.582 1.00 60.47 232 ARG A C 1
ATOM 1703 O O . ARG A 1 232 ? 73.248 -36.320 -43.811 1.00 60.47 232 ARG A O 1
ATOM 1710 N N . GLY A 1 233 ? 72.045 -34.574 -44.545 1.00 58.09 233 GLY A N 1
ATOM 1711 C CA . GLY A 1 233 ? 71.860 -35.038 -45.927 1.00 58.09 233 GLY A CA 1
ATOM 1712 C C . GLY A 1 233 ? 72.778 -34.420 -46.987 1.00 58.09 233 GLY A C 1
ATOM 1713 O O . GLY A 1 233 ? 72.411 -34.420 -48.158 1.00 58.09 233 GLY A O 1
ATOM 1714 N N . ARG A 1 234 ? 73.940 -33.853 -46.629 1.00 59.84 234 ARG A N 1
ATOM 1715 C CA . ARG A 1 234 ? 74.877 -33.284 -47.619 1.00 59.84 234 ARG A CA 1
ATOM 1716 C C . ARG A 1 234 ? 76.341 -33.553 -47.268 1.00 59.84 234 ARG A C 1
ATOM 1718 O O . ARG A 1 234 ? 77.121 -32.647 -46.994 1.00 59.84 234 ARG A O 1
ATOM 1725 N N . ARG A 1 235 ? 76.712 -34.831 -47.277 1.00 56.72 235 ARG A N 1
ATOM 1726 C CA . ARG A 1 235 ? 78.089 -35.266 -47.534 1.00 56.72 235 ARG A CA 1
ATOM 1727 C C . ARG A 1 235 ? 78.064 -36.422 -48.523 1.00 56.72 235 ARG A C 1
ATOM 1729 O O . ARG A 1 235 ? 77.926 -37.567 -48.109 1.00 56.72 235 ARG A O 1
ATOM 1736 N N . MET A 1 236 ? 78.196 -36.088 -49.799 1.00 51.56 236 MET A N 1
ATOM 1737 C CA . MET A 1 236 ? 78.988 -36.808 -50.797 1.00 51.56 236 MET A CA 1
ATOM 1738 C C . MET A 1 236 ? 79.489 -35.779 -51.803 1.00 51.56 236 MET A C 1
ATOM 1740 O O . MET A 1 236 ? 78.715 -34.835 -52.083 1.00 51.56 236 MET A O 1
#

Solvent-accessible surface area (backbone atoms only — not comparable to full-atom values): 14040 Å² total; per-residue (Å²): 135,84,82,72,78,75,77,71,80,72,70,80,81,70,64,59,38,83,72,51,58,26,73,42,66,70,60,43,50,50,52,52,50,55,39,43,78,71,70,44,74,58,89,49,47,47,80,44,70,39,67,72,38,77,46,69,49,73,77,43,71,60,44,67,66,57,37,19,49,54,17,21,54,54,14,26,54,50,12,37,54,51,11,49,57,61,22,71,76,50,95,44,72,72,57,22,57,52,41,23,54,50,28,20,52,52,20,18,54,50,19,18,48,50,23,35,51,51,43,56,75,76,53,81,81,54,73,55,41,66,50,83,44,83,43,53,60,29,26,36,35,26,26,34,58,95,48,41,70,60,53,50,53,52,45,70,75,69,60,73,84,85,77,71,61,76,74,74,81,72,100,78,72,72,85,80,69,85,71,80,72,76,80,77,77,67,78,79,66,72,77,72,80,78,86,78,80,77,70,82,86,72,54,81,71,54,53,54,57,51,51,51,52,52,52,53,50,59,51,53,54,51,55,55,49,53,62,58,55,67,71,74,77,78,85,130

Sequence (236 aa):
MQYSPAAEPASPAVDRRLLVSYDNYAAAQRAVDTLSDAGFPVENSAIIGSDLRLEETVTGRLTNGRAALTGLISGAVFGLIVGMFLGLFTSTTTSFFGLVLWSILWGAIAGAAFGFVGHAFTGGTRDFSSRSSIVAGRYDVLVAAPMLDQAQALLQGGVRPADTVVVPRPPSAGPATPSATPPVTVPVTPPPPVSGDTAPQEDLRTDEERAEDVLDEDARDRETRDESGLSRGRRM

Secondary structure (DSSP, 8-state):
---------------EEEEEEESSHHHHHHHHHHHHHTT--GGGEEEEEEEEEEEEEEEE---HHHHHHHHHHHHHHHHHHHHHHHHTT-S-HHHHHHHHHHHHHHHHHHHHHHHHHHHHHHHTT-S-EEEEEEEEEEEEEEEEGGGHHHHHHHHHHH--TTS-------S--------S--------PPPPP----------TTHHHHHHHHHHHHHHHHHHHHHHHHHTSS---